Protein AF-R8VS22-F1 (afdb_monomer_lite)

Secondary structure (DSSP, 8-state):
-------SS-EEEEEEETTEEEEEEE-TTT--EEEEEEEE--SSHHHHHHHHIIIIIGGG-EE-TTT--EE-GGGEETTTTEETTTSPPPPP-SB-TTT-PBP-SS-SB-TTT--B--------HHHHHHHHHHHHTTT-SHHHHHTEEE-TTT--EEETT-SB-TTT-PBPPSS-HHHHHHHHS-B-TTT--B--TT-SB-TTT-PBP---

Radius of gyration: 20.37 Å; chains: 1; bounding box: 47×38×59 Å

InterPro domains:
  IPR025874 Double zinc ribbon [PF12773] (151-206)

Foldseek 3Di:
DPQQPQDPAADWDWDADPQAIKIFGAFPQQRAGQDIFDDFDDPDPVVSVNVRCVPPVVVQWQQAPPNNHTHGQAQADPVRSHGCLVPNDDDDFQADLEQLHGDDDDDQADPPPRDGPDDDDDPDPVVVVVVVVVSVVVQYDLVSQCQWFAAPPRNHIDGLPDQADPVPRDGTDNDTSNNSSCVSADADPPPGHGDDPPGQADRPPSHGDDDD

Organism: NCBI:txid1203606

Structure (mmCIF, N/CA/C/O backbone):
data_AF-R8VS22-F1
#
_entry.id   AF-R8VS22-F1
#
loop_
_atom_site.group_PDB
_atom_site.id
_atom_site.type_symbol
_atom_site.label_atom_id
_atom_site.label_alt_id
_atom_site.label_comp_id
_atom_site.label_asym_id
_atom_site.label_entity_id
_atom_site.label_seq_id
_atom_site.pdbx_PDB_ins_code
_atom_site.Cartn_x
_atom_site.Cartn_y
_atom_site.Cartn_z
_atom_site.occupancy
_atom_site.B_iso_or_equiv
_atom_site.auth_seq_id
_atom_site.auth_comp_id
_atom_site.auth_asym_id
_atom_site.auth_atom_id
_atom_site.pdbx_PDB_model_num
ATOM 1 N N . MET A 1 1 ? -16.848 12.989 -11.580 1.00 37.66 1 MET A N 1
ATOM 2 C CA . MET A 1 1 ? -16.269 12.182 -10.487 1.00 37.66 1 MET A CA 1
ATOM 3 C C . MET A 1 1 ? -16.694 12.823 -9.181 1.00 37.66 1 MET A C 1
ATOM 5 O O . MET A 1 1 ? -16.399 14.005 -9.017 1.00 37.66 1 MET A O 1
ATOM 9 N N . PRO A 1 2 ? -17.469 12.141 -8.321 1.00 36.69 2 PRO A N 1
ATOM 10 C CA . PRO A 1 2 ? -17.839 12.705 -7.030 1.00 36.69 2 PRO A CA 1
ATOM 11 C C . PRO A 1 2 ? -16.540 12.940 -6.261 1.00 36.69 2 PRO A C 1
ATOM 13 O O . PRO A 1 2 ? -15.710 12.038 -6.190 1.00 36.69 2 PRO A O 1
ATOM 16 N N . LYS A 1 3 ? -16.329 14.154 -5.744 1.00 41.69 3 LYS A N 1
ATOM 17 C CA . LYS A 1 3 ? -15.252 14.398 -4.783 1.00 41.69 3 LYS A CA 1
ATOM 18 C C . LYS A 1 3 ? -15.544 13.486 -3.594 1.00 41.69 3 LYS A C 1
ATOM 20 O O . LYS A 1 3 ? -16.518 13.736 -2.884 1.00 41.69 3 LYS A O 1
ATOM 25 N N . GLU A 1 4 ? -14.786 12.400 -3.449 1.00 52.28 4 GLU A N 1
ATOM 26 C CA . GLU A 1 4 ? -14.875 11.529 -2.279 1.00 52.28 4 GLU A CA 1
ATOM 27 C C . GLU A 1 4 ? -14.790 12.421 -1.039 1.00 52.28 4 GLU A C 1
ATOM 29 O O . GLU A 1 4 ? -13.890 13.255 -0.908 1.00 52.28 4 GLU A O 1
ATOM 34 N N . GLN A 1 5 ? -15.799 12.323 -0.174 1.00 53.22 5 GLN A N 1
ATOM 35 C CA . GLN A 1 5 ? -15.813 13.036 1.094 1.00 53.22 5 GLN A CA 1
ATOM 36 C C . GLN A 1 5 ? -14.523 12.712 1.847 1.00 53.22 5 GLN A C 1
ATOM 38 O O . GLN A 1 5 ? -14.172 11.544 2.012 1.00 53.22 5 GLN A O 1
ATOM 43 N N . CYS A 1 6 ? -13.830 13.755 2.303 1.00 58.94 6 CYS A N 1
ATOM 44 C CA . CYS A 1 6 ? -12.634 13.618 3.122 1.00 58.94 6 CYS A CA 1
ATOM 45 C C . CYS A 1 6 ? -12.974 12.753 4.348 1.00 58.94 6 CYS A C 1
ATOM 47 O O . CYS A 1 6 ? -13.770 13.163 5.201 1.00 58.94 6 CYS A O 1
ATOM 49 N N . ARG A 1 7 ? -12.434 11.527 4.401 1.00 79.69 7 ARG A N 1
ATOM 50 C CA . ARG A 1 7 ? -12.701 10.590 5.498 1.00 79.69 7 ARG A CA 1
ATOM 51 C C . ARG A 1 7 ? -12.109 11.168 6.778 1.00 79.69 7 ARG A C 1
ATOM 53 O O . ARG A 1 7 ? -10.924 11.490 6.821 1.00 79.69 7 ARG A O 1
ATOM 60 N N . ARG A 1 8 ? -12.930 11.310 7.820 1.00 89.06 8 ARG A N 1
ATOM 61 C CA . ARG A 1 8 ? -12.505 11.922 9.094 1.00 89.06 8 ARG A CA 1
ATOM 62 C C . ARG A 1 8 ? -11.585 11.014 9.912 1.00 89.06 8 ARG A C 1
ATOM 64 O O . ARG A 1 8 ? -10.796 11.527 10.697 1.00 89.06 8 ARG A O 1
ATOM 71 N N . THR A 1 9 ? -11.687 9.702 9.717 1.00 95.00 9 THR A N 1
ATOM 72 C CA . THR A 1 9 ? -10.905 8.668 10.407 1.00 95.00 9 THR A CA 1
ATOM 73 C C . THR A 1 9 ? -10.424 7.613 9.415 1.00 95.00 9 THR A C 1
ATOM 75 O O . THR A 1 9 ? -10.942 7.538 8.294 1.00 95.00 9 THR A O 1
ATOM 78 N N . ALA A 1 10 ? -9.479 6.772 9.840 1.00 97.00 10 ALA A N 1
ATOM 79 C CA . ALA A 1 10 ? -9.212 5.506 9.163 1.00 97.00 10 ALA A CA 1
ATOM 80 C C . ALA A 1 10 ? -10.420 4.564 9.205 1.00 97.00 10 ALA A C 1
ATOM 82 O O . ALA A 1 10 ? -11.388 4.819 9.929 1.00 97.00 10 ALA A O 1
ATOM 83 N N . ASP A 1 11 ? -10.350 3.492 8.417 1.00 96.81 11 ASP A N 1
ATOM 84 C CA . ASP A 1 11 ? -11.342 2.421 8.453 1.00 96.81 11 ASP A CA 1
ATOM 85 C C . ASP A 1 11 ? -11.275 1.741 9.824 1.00 96.81 11 ASP A C 1
ATOM 87 O O . ASP A 1 11 ? -10.194 1.616 10.403 1.00 96.81 11 ASP A O 1
ATOM 91 N N . TYR A 1 12 ? -12.421 1.367 10.393 1.00 96.94 12 TYR A N 1
ATOM 92 C CA . TYR A 1 12 ? -12.456 0.890 11.770 1.00 96.94 12 TYR A CA 1
ATOM 93 C C . TYR A 1 12 ? -13.571 -0.107 12.049 1.00 96.94 12 TYR A C 1
ATOM 95 O O . TYR A 1 12 ? -14.637 -0.076 11.434 1.00 96.94 12 TYR A O 1
ATOM 103 N N . GLU A 1 13 ? -13.335 -0.932 13.062 1.00 96.56 13 GLU A N 1
ATOM 104 C CA . GLU A 1 13 ? -14.352 -1.737 13.730 1.00 96.56 13 GLU A CA 1
ATOM 105 C C . GLU A 1 13 ? -14.560 -1.225 15.153 1.00 96.56 13 GLU A C 1
ATOM 107 O O . GLU A 1 13 ? -13.658 -0.648 15.765 1.00 96.56 13 GLU A O 1
ATOM 112 N N . ILE A 1 14 ? -15.765 -1.432 15.678 1.00 95.56 14 ILE A N 1
ATOM 113 C CA . ILE A 1 14 ? -16.131 -1.043 17.036 1.00 95.56 14 ILE A CA 1
ATOM 114 C C . ILE A 1 14 ? -16.664 -2.246 17.805 1.00 95.56 14 ILE A C 1
ATOM 116 O O . ILE A 1 14 ? -17.484 -3.006 17.292 1.00 95.56 14 ILE A O 1
ATOM 120 N N . SER A 1 15 ? -16.249 -2.369 19.060 1.00 94.94 15 SER A N 1
ATOM 121 C CA . SER A 1 15 ? -16.865 -3.263 20.038 1.00 94.94 15 SER A CA 1
ATOM 122 C C . SER A 1 15 ? -17.204 -2.497 21.314 1.00 94.94 15 SER A C 1
ATOM 124 O O . SER A 1 15 ? -16.563 -1.500 21.645 1.00 94.94 15 SER A O 1
ATOM 126 N N . VAL A 1 16 ? -18.230 -2.951 22.033 1.00 94.56 16 VAL A N 1
ATOM 127 C CA . VAL A 1 16 ? -18.668 -2.350 23.301 1.00 94.56 16 VAL A CA 1
ATOM 128 C C . VAL A 1 16 ? -18.301 -3.303 24.430 1.00 94.56 16 VAL A C 1
ATOM 130 O O . VAL A 1 16 ? -18.685 -4.470 24.396 1.00 94.56 16 VAL A O 1
ATOM 133 N N . GLY A 1 17 ? -17.536 -2.811 25.400 1.00 89.81 17 GLY A N 1
ATOM 134 C CA . GLY A 1 17 ? -17.228 -3.519 26.637 1.00 89.81 17 GLY A CA 1
ATOM 135 C C . GLY A 1 17 ? -17.971 -2.919 27.833 1.00 89.81 17 GLY A C 1
ATOM 136 O O . GLY A 1 17 ? -18.647 -1.898 27.691 1.00 89.81 17 GLY A O 1
ATOM 137 N N . PRO A 1 18 ? -17.827 -3.516 29.027 1.00 88.62 18 PRO A N 1
ATOM 138 C CA . PRO A 1 18 ? -18.457 -3.008 30.248 1.00 88.62 18 PRO A CA 1
ATOM 139 C C . PRO A 1 18 ? -17.998 -1.584 30.608 1.00 88.62 18 PRO A C 1
ATOM 141 O O . PRO A 1 18 ? -18.774 -0.817 31.171 1.00 88.62 18 PRO A O 1
ATOM 144 N N . ASP A 1 19 ? -16.768 -1.214 30.231 1.00 87.94 19 ASP A N 1
ATOM 145 C CA . ASP A 1 19 ? -16.132 0.055 30.611 1.00 87.94 19 ASP A CA 1
ATOM 146 C C . ASP A 1 19 ? -16.157 1.140 29.517 1.00 87.94 19 ASP A C 1
ATOM 148 O O . ASP A 1 19 ? -15.655 2.248 29.736 1.00 87.94 19 ASP A O 1
ATOM 152 N N . GLY A 1 20 ? -16.727 0.846 28.340 1.00 92.94 20 GLY A N 1
ATOM 153 C CA . GLY A 1 20 ? -16.822 1.784 27.219 1.00 92.94 20 GLY A CA 1
ATOM 154 C C . GLY A 1 20 ? -16.622 1.146 25.842 1.00 92.94 20 GLY A C 1
ATOM 155 O O . GLY A 1 20 ? -16.751 -0.065 25.657 1.00 92.94 20 GLY A O 1
ATOM 156 N N . TYR A 1 21 ? -16.309 1.985 24.856 1.00 96.06 21 TYR A N 1
ATOM 157 C CA . TYR A 1 21 ? -16.098 1.576 23.468 1.00 96.06 21 TYR A CA 1
ATOM 158 C C . TYR A 1 21 ? -14.639 1.197 23.206 1.00 96.06 21 TYR A C 1
ATOM 160 O O . TYR A 1 21 ? -13.721 1.819 23.736 1.00 96.06 21 TYR A O 1
ATOM 168 N N . TYR A 1 22 ? -14.427 0.224 22.328 1.00 96.12 22 TYR A N 1
ATOM 169 C CA . TYR A 1 22 ? -13.121 -0.140 21.790 1.00 96.12 22 TYR A CA 1
ATOM 170 C C . TYR A 1 22 ? -13.148 0.035 20.278 1.00 96.12 22 TYR A C 1
ATOM 172 O O . TYR A 1 22 ? -14.081 -0.418 19.613 1.00 96.12 22 TYR A O 1
ATOM 180 N N . PHE A 1 23 ? -12.121 0.678 19.740 1.00 97.25 23 PHE A N 1
ATOM 181 C CA . PHE A 1 23 ? -11.988 0.966 18.320 1.00 97.25 23 PHE A CA 1
ATOM 182 C C . PHE A 1 23 ? -10.746 0.291 17.772 1.00 97.25 23 PHE A C 1
ATOM 184 O O . PHE A 1 23 ? -9.654 0.473 18.300 1.00 97.25 23 PHE A O 1
ATOM 191 N N . ARG A 1 24 ? -10.907 -0.472 16.698 1.00 97.62 24 ARG A N 1
ATOM 192 C CA . ARG A 1 24 ? -9.813 -1.112 15.966 1.00 97.62 24 ARG A CA 1
ATOM 193 C C . ARG A 1 24 ? -9.647 -0.375 14.651 1.00 97.62 24 ARG A C 1
ATOM 195 O O . ARG A 1 24 ? -10.589 -0.376 13.868 1.00 97.62 24 ARG A O 1
ATOM 202 N N . PHE A 1 25 ? -8.508 0.275 14.428 1.00 98.19 25 PHE A N 1
ATOM 203 C CA . PHE A 1 25 ? -8.267 1.075 13.224 1.00 98.19 25 PHE A CA 1
ATOM 204 C C . PHE A 1 25 ? -7.378 0.331 12.227 1.00 98.19 25 PHE A C 1
ATOM 206 O O . PHE A 1 25 ? -6.327 -0.208 12.586 1.00 98.19 25 PHE A O 1
ATOM 213 N N . TYR A 1 26 ? -7.784 0.362 10.959 1.00 98.19 26 TYR A N 1
ATOM 214 C CA . TYR A 1 26 ? -7.207 -0.421 9.877 1.00 98.19 26 TYR A CA 1
ATOM 215 C C . TYR A 1 26 ? -6.714 0.452 8.722 1.00 98.19 26 TYR A C 1
ATOM 217 O O . TYR A 1 26 ? -7.327 1.454 8.348 1.00 98.19 26 TYR A O 1
ATOM 225 N N . CYS A 1 27 ? -5.596 0.048 8.121 1.00 98.00 27 CYS A N 1
ATOM 226 C CA . CYS A 1 27 ? -5.090 0.632 6.885 1.00 98.00 27 CYS A CA 1
ATOM 227 C C . CYS A 1 27 ? -6.047 0.322 5.729 1.00 98.00 27 CYS A C 1
ATOM 229 O O . CYS A 1 27 ? -6.288 -0.844 5.419 1.00 98.00 27 CYS A O 1
ATOM 231 N N . ALA A 1 28 ? -6.515 1.361 5.034 1.00 97.06 28 ALA A N 1
ATOM 232 C CA . ALA A 1 28 ? -7.525 1.236 3.982 1.00 97.06 28 ALA A CA 1
ATOM 233 C C . ALA A 1 28 ? -7.075 0.450 2.732 1.00 97.06 28 ALA A C 1
ATOM 235 O O . ALA A 1 28 ? -7.907 0.125 1.891 1.00 97.06 28 ALA A O 1
ATOM 236 N N . ILE A 1 29 ? -5.771 0.185 2.569 1.00 96.00 29 ILE A N 1
ATOM 237 C CA . ILE A 1 29 ? -5.243 -0.591 1.431 1.00 96.00 29 ILE A CA 1
ATOM 238 C C . ILE A 1 29 ? -4.863 -2.006 1.857 1.00 96.00 29 ILE A C 1
ATOM 240 O O . ILE A 1 29 ? -5.278 -2.973 1.227 1.00 96.00 29 ILE A O 1
ATOM 244 N N . SER A 1 30 ? -4.046 -2.146 2.902 1.00 96.56 30 SER A N 1
ATOM 245 C CA . SER A 1 30 ? -3.529 -3.458 3.301 1.00 96.56 30 SER A CA 1
ATOM 246 C C . SER A 1 30 ? -4.466 -4.240 4.217 1.00 96.56 30 SER A C 1
ATOM 248 O O . SER A 1 30 ? -4.242 -5.431 4.413 1.00 96.56 30 SER A O 1
ATOM 250 N N . GLY A 1 31 ? -5.463 -3.589 4.828 1.00 96.62 31 GLY A N 1
ATOM 251 C CA 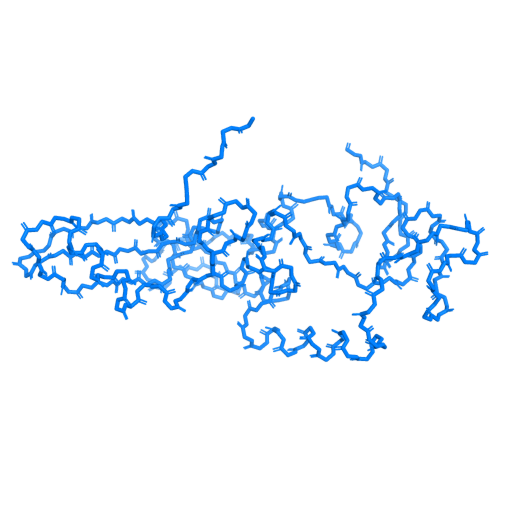. GLY A 1 31 ? -6.268 -4.181 5.900 1.00 96.62 31 GLY A CA 1
ATOM 252 C C . GLY A 1 31 ? -5.485 -4.408 7.198 1.00 96.62 31 GLY A C 1
ATOM 253 O O . GLY A 1 31 ? -5.974 -5.083 8.099 1.00 96.62 31 GLY A O 1
ATOM 254 N N . ALA A 1 32 ? -4.267 -3.865 7.302 1.00 97.62 32 ALA A N 1
ATOM 255 C CA . ALA A 1 32 ? -3.451 -3.973 8.503 1.00 97.62 32 ALA A CA 1
ATOM 256 C C . ALA A 1 32 ? -4.133 -3.271 9.682 1.00 97.62 32 ALA A C 1
ATOM 258 O O . ALA A 1 32 ? -4.505 -2.107 9.556 1.00 97.62 32 ALA A O 1
ATOM 259 N N . LEU A 1 33 ? -4.251 -3.949 10.818 1.00 97.88 33 LEU A N 1
ATOM 260 C CA . LEU A 1 33 ? -4.629 -3.365 12.097 1.00 97.88 33 LEU A CA 1
ATOM 261 C C . LEU A 1 33 ? -3.431 -2.594 12.647 1.00 97.88 33 LEU A C 1
ATOM 263 O O . LEU A 1 33 ? -2.388 -3.188 12.914 1.00 97.88 33 LEU A O 1
ATOM 267 N N . LEU A 1 34 ? -3.584 -1.285 12.823 1.00 97.00 34 LEU A N 1
ATOM 268 C CA . LEU A 1 34 ? -2.505 -0.421 13.311 1.00 97.00 34 LEU A CA 1
ATOM 269 C C . LEU A 1 34 ? -2.623 -0.145 14.805 1.00 97.00 34 LEU A C 1
ATOM 271 O O . LEU A 1 34 ? -1.613 -0.083 15.499 1.00 97.00 34 LEU A O 1
ATOM 275 N N . CYS A 1 35 ? -3.846 0.000 15.312 1.00 96.62 35 CYS A N 1
ATOM 276 C CA . CYS A 1 35 ? -4.072 0.148 16.740 1.00 96.62 35 CYS A CA 1
ATOM 277 C C . CYS A 1 35 ? -5.458 -0.324 17.163 1.00 96.62 35 CYS A C 1
ATOM 279 O O . CYS A 1 35 ? -6.415 -0.346 16.385 1.00 96.62 35 CYS A O 1
ATOM 281 N N . THR A 1 36 ? -5.538 -0.680 18.442 1.00 96.62 36 THR A N 1
ATOM 282 C CA . THR A 1 36 ? -6.790 -0.845 19.172 1.00 96.62 36 THR A CA 1
ATOM 283 C C . THR A 1 36 ? -6.802 0.187 20.291 1.00 96.62 36 THR A C 1
ATOM 285 O O . THR A 1 36 ? -5.901 0.181 21.121 1.00 96.62 36 THR A O 1
ATOM 288 N N . VAL A 1 37 ? -7.802 1.062 20.303 1.00 96.19 37 VAL A N 1
ATOM 289 C CA . VAL A 1 37 ? -7.949 2.142 21.282 1.00 96.19 37 VAL A CA 1
ATOM 290 C C . VAL A 1 37 ? -9.169 1.852 22.138 1.00 96.19 37 VAL A C 1
ATOM 292 O O . VAL A 1 37 ? -10.286 1.753 21.625 1.00 96.19 37 VAL A O 1
ATOM 295 N N . GLY A 1 38 ? -8.969 1.701 23.440 1.00 93.50 38 GLY A N 1
ATOM 296 C CA . GLY A 1 38 ? -10.054 1.517 24.391 1.00 93.50 38 GLY A CA 1
ATOM 297 C C . GLY A 1 38 ? -9.586 0.988 25.747 1.00 93.50 38 GLY A C 1
ATOM 298 O O . GLY A 1 38 ? -8.455 0.517 25.868 1.00 93.50 38 GLY A O 1
ATOM 299 N N . PRO A 1 39 ? -10.460 1.034 26.764 1.00 95.06 39 PRO A N 1
ATOM 300 C CA . PRO A 1 39 ? -11.838 1.521 26.689 1.00 95.06 39 PRO A CA 1
ATOM 301 C C . PRO A 1 39 ? -11.916 3.054 26.591 1.00 95.06 39 PRO A C 1
ATOM 303 O O . PRO A 1 39 ? -11.254 3.773 27.334 1.00 95.06 39 PRO A O 1
ATOM 306 N N . VAL A 1 40 ? -12.764 3.562 25.694 1.00 94.19 40 VAL A N 1
ATOM 307 C CA . VAL A 1 40 ? -13.073 4.992 25.561 1.00 94.19 40 VAL A CA 1
ATOM 308 C C . VAL A 1 40 ? -14.485 5.245 26.064 1.00 94.19 40 VAL A C 1
ATOM 310 O O . VAL A 1 40 ? -15.461 4.705 25.537 1.00 94.19 40 VAL A O 1
ATOM 313 N N . ARG A 1 41 ? -14.595 6.088 27.091 1.00 89.38 41 ARG A N 1
ATOM 314 C CA . ARG A 1 41 ? -15.882 6.554 27.610 1.00 89.38 41 ARG A CA 1
ATOM 315 C C . ARG A 1 41 ? -16.400 7.684 26.727 1.00 89.38 41 ARG A C 1
ATOM 317 O O . ARG A 1 41 ? -15.646 8.581 26.359 1.00 89.38 41 ARG A O 1
ATOM 324 N N . GLY A 1 42 ? -17.683 7.654 26.401 1.00 76.12 42 GLY A N 1
ATOM 325 C CA . GLY A 1 42 ? -18.332 8.729 25.666 1.00 76.12 42 GLY A CA 1
ATOM 326 C C . GLY A 1 42 ? -19.842 8.597 25.723 1.00 76.12 42 GLY A C 1
ATOM 327 O O . GLY A 1 42 ? -20.368 7.485 25.720 1.00 76.12 42 GLY A O 1
ATOM 328 N N . ASP A 1 43 ? -20.522 9.740 25.751 1.00 78.50 43 ASP A N 1
ATOM 329 C CA . ASP A 1 43 ? -21.988 9.799 25.784 1.00 78.50 43 ASP A CA 1
ATOM 330 C C . ASP A 1 43 ? -22.615 9.236 24.497 1.00 78.50 43 ASP A C 1
ATOM 332 O O . ASP A 1 43 ? -23.750 8.767 24.498 1.00 78.50 43 ASP A O 1
ATOM 336 N N . THR A 1 44 ? -21.863 9.256 23.390 1.00 89.75 44 THR A N 1
ATOM 337 C CA . THR A 1 44 ? -22.267 8.710 22.090 1.00 89.75 44 THR A CA 1
ATOM 338 C C . THR A 1 44 ? -21.117 7.946 21.440 1.00 89.75 44 THR A C 1
ATOM 340 O O . THR A 1 44 ? -19.941 8.166 21.748 1.00 89.75 44 THR A O 1
ATOM 343 N N . ARG A 1 45 ? -21.453 7.076 20.484 1.00 91.62 45 ARG A N 1
ATOM 344 C CA . ARG A 1 45 ? -20.468 6.366 19.660 1.00 91.62 45 ARG A CA 1
ATOM 345 C C . ARG A 1 45 ? -19.572 7.339 18.896 1.00 91.62 45 ARG A C 1
ATOM 347 O O . ARG A 1 45 ? -18.366 7.128 18.808 1.00 91.62 45 ARG A O 1
ATOM 354 N N . GLU A 1 46 ? -20.154 8.384 18.321 1.00 92.12 46 GLU A N 1
ATOM 355 C CA . GLU A 1 46 ? -19.462 9.346 17.470 1.00 92.12 46 GLU A CA 1
ATOM 356 C C . GLU A 1 46 ? -18.447 10.164 18.269 1.00 92.12 46 GLU A C 1
ATOM 358 O O . GLU A 1 46 ? -17.323 10.359 17.804 1.00 92.12 46 GLU A O 1
ATOM 363 N N . THR A 1 47 ? -18.804 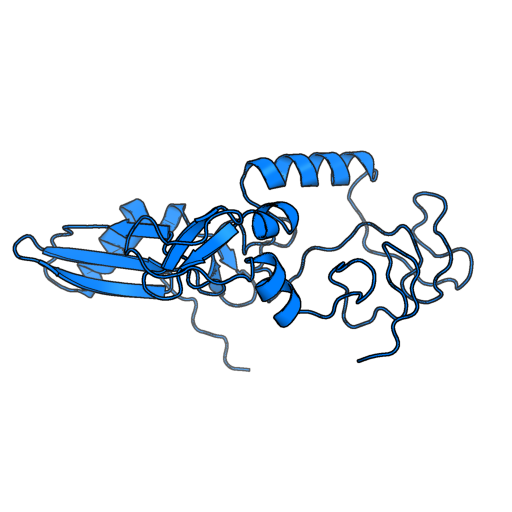10.604 19.481 1.00 92.69 47 THR A N 1
ATOM 364 C CA . THR A 1 47 ? -17.873 11.328 20.357 1.00 92.69 47 THR A CA 1
ATOM 365 C C . THR A 1 47 ? -16.740 10.424 20.829 1.00 92.69 47 THR A C 1
ATOM 367 O O . THR A 1 47 ? -15.581 10.823 20.735 1.00 92.69 47 THR A O 1
ATOM 370 N N . ALA A 1 48 ? -17.038 9.186 21.237 1.00 94.88 48 ALA A N 1
ATOM 371 C CA . ALA A 1 48 ? -16.015 8.210 21.611 1.00 94.88 48 ALA A CA 1
ATOM 372 C C . ALA A 1 48 ? -15.057 7.895 20.446 1.00 94.88 48 ALA A C 1
ATOM 374 O O . ALA A 1 48 ? -13.846 7.839 20.649 1.00 94.88 48 ALA A O 1
ATOM 375 N N . LEU A 1 49 ? -15.577 7.765 19.218 1.00 95.50 49 LEU A N 1
ATOM 376 C CA . LEU A 1 49 ? -14.769 7.553 18.014 1.00 95.50 49 LEU A CA 1
ATOM 377 C C . LEU A 1 49 ? -13.826 8.727 17.750 1.00 95.50 49 LEU A C 1
ATOM 379 O O . LEU A 1 49 ? -12.654 8.513 17.451 1.00 95.50 49 LEU A O 1
ATOM 383 N N . GLN A 1 50 ? -14.331 9.963 17.829 1.00 94.38 50 GLN A N 1
ATOM 384 C CA . GLN A 1 50 ? -13.489 11.141 17.626 1.00 94.38 50 GLN A CA 1
ATOM 385 C C . GLN A 1 50 ? -12.397 11.221 18.688 1.00 94.38 50 GLN A C 1
ATOM 387 O O . GLN A 1 50 ? -11.251 11.468 18.331 1.00 94.38 50 GLN A O 1
ATOM 392 N N . THR A 1 51 ? -12.711 10.943 19.954 1.00 95.06 51 THR A N 1
ATOM 393 C CA . THR A 1 51 ? -11.700 10.867 21.014 1.00 95.06 51 THR A CA 1
ATOM 394 C C . THR A 1 51 ? -10.648 9.813 20.683 1.00 95.06 51 THR A C 1
ATOM 396 O O . THR A 1 51 ? -9.479 10.161 20.565 1.00 95.06 51 THR A O 1
ATOM 399 N N . ALA A 1 52 ? -11.059 8.565 20.429 1.00 96.25 52 ALA A N 1
ATOM 400 C CA . ALA A 1 52 ? -10.153 7.460 20.113 1.00 96.25 52 ALA A CA 1
ATOM 401 C C . ALA A 1 52 ? -9.233 7.771 18.920 1.00 96.25 52 ALA A C 1
ATOM 403 O O . ALA A 1 52 ? -8.035 7.479 18.929 1.00 96.25 52 ALA A O 1
ATOM 404 N N . TRP A 1 53 ? -9.804 8.385 17.882 1.00 96.94 53 TRP A N 1
ATOM 405 C CA . TRP A 1 53 ? -9.060 8.776 16.699 1.00 96.94 53 TRP A CA 1
ATOM 406 C C . TRP A 1 53 ? -8.072 9.903 16.993 1.00 96.94 53 TRP A C 1
ATOM 408 O O . TRP A 1 53 ? -6.917 9.792 16.610 1.00 96.94 53 TRP A O 1
ATOM 418 N N . GLN A 1 54 ? -8.482 10.978 17.666 1.00 95.38 54 GLN A N 1
ATOM 419 C CA . GLN A 1 54 ? -7.608 12.135 17.877 1.00 95.38 54 GLN A CA 1
ATOM 420 C C . GLN A 1 54 ? -6.499 11.876 18.905 1.00 95.38 54 GLN A C 1
ATOM 422 O O . GLN A 1 54 ? -5.435 12.479 18.788 1.00 95.38 54 GLN A O 1
ATOM 427 N N . THR A 1 55 ? -6.719 11.003 19.893 1.00 92.56 55 THR A N 1
ATOM 428 C CA . THR A 1 55 ? -5.726 10.740 20.947 1.00 92.56 55 THR A CA 1
ATOM 429 C C . THR A 1 55 ? -4.651 9.752 20.516 1.00 92.56 55 THR A C 1
ATOM 431 O O . THR A 1 55 ? -3.476 9.981 20.784 1.00 92.56 55 THR A O 1
ATOM 434 N N . GLU A 1 56 ? -5.040 8.662 19.853 1.00 93.62 56 GLU A N 1
ATOM 435 C CA . GLU A 1 56 ? -4.136 7.538 19.577 1.00 93.62 56 GLU A CA 1
ATOM 436 C C . GLU A 1 56 ? -4.159 7.101 18.113 1.00 93.62 56 GLU A C 1
ATOM 438 O O . GLU A 1 56 ? -3.107 6.857 17.530 1.00 93.62 56 GLU A O 1
ATOM 443 N N . GLY A 1 57 ? -5.337 7.023 17.486 1.00 93.31 57 GLY A N 1
ATOM 444 C CA . GLY A 1 57 ? -5.448 6.514 16.118 1.00 93.31 57 GLY A CA 1
ATOM 445 C C . GLY A 1 57 ? -4.703 7.368 15.090 1.00 93.31 57 GLY A C 1
ATOM 446 O O . GLY A 1 57 ? -3.913 6.861 14.305 1.00 93.31 57 GLY A O 1
ATOM 447 N N . ARG A 1 58 ? -4.918 8.683 15.102 1.00 95.19 58 ARG A N 1
ATOM 448 C CA . ARG A 1 58 ? -4.541 9.623 14.037 1.00 95.19 58 ARG A CA 1
ATOM 449 C C . ARG A 1 58 ? -3.043 9.679 13.748 1.00 95.19 58 ARG A C 1
ATOM 451 O O . ARG A 1 58 ? -2.677 9.941 12.600 1.00 95.19 58 ARG A O 1
ATOM 458 N N . SER A 1 59 ? -2.193 9.500 14.756 1.00 94.50 59 SER A N 1
ATOM 459 C CA . SER A 1 59 ? -0.734 9.615 14.623 1.00 94.50 59 SER A CA 1
ATOM 460 C C . SER A 1 59 ? -0.104 8.437 13.877 1.00 94.50 59 SER A C 1
ATOM 462 O O . SER A 1 59 ? 1.001 8.579 13.367 1.00 94.50 59 SER A O 1
ATOM 464 N N . LEU A 1 60 ? -0.812 7.310 13.769 1.00 95.69 60 LEU A N 1
ATOM 465 C CA . LEU A 1 60 ? -0.322 6.078 13.142 1.00 95.69 60 LEU A CA 1
ATOM 466 C C . LEU A 1 60 ? -0.643 5.983 11.643 1.00 95.69 60 LEU A C 1
ATOM 468 O O . LEU A 1 60 ? -0.284 5.004 10.990 1.00 95.69 60 LEU A O 1
ATOM 472 N N . PHE A 1 61 ? -1.350 6.972 11.090 1.00 97.06 61 PHE A N 1
ATOM 473 C CA . PHE A 1 61 ? -1.819 6.948 9.709 1.00 97.06 61 PHE A CA 1
ATOM 474 C C . PHE A 1 61 ? -1.435 8.209 8.943 1.00 97.06 61 PHE A C 1
ATOM 476 O O . PHE A 1 61 ? -1.448 9.329 9.459 1.00 97.06 61 PHE A O 1
ATOM 483 N N . ASN A 1 62 ? -1.248 8.020 7.640 1.00 96.50 62 ASN A N 1
ATOM 484 C CA . ASN A 1 62 ? -1.087 9.082 6.662 1.00 96.50 62 ASN A CA 1
ATOM 485 C C . ASN A 1 62 ? -2.350 9.200 5.808 1.00 96.50 62 ASN A C 1
ATOM 487 O O . ASN A 1 62 ? -2.874 8.196 5.320 1.00 96.50 62 ASN A O 1
ATOM 491 N N . GLN A 1 63 ? -2.835 10.425 5.597 1.00 96.38 63 GLN A N 1
ATOM 492 C CA . GLN A 1 63 ? -3.958 10.676 4.698 1.00 96.38 63 GLN A CA 1
ATOM 493 C C . GLN A 1 63 ? -3.450 10.946 3.287 1.00 96.38 63 GLN A C 1
ATOM 495 O O . GLN A 1 63 ? -2.670 11.867 3.067 1.00 96.38 63 GLN A O 1
ATOM 500 N N . CYS A 1 64 ? -3.928 10.182 2.309 1.00 96.38 64 CYS A N 1
ATOM 501 C CA . CYS A 1 64 ? -3.603 10.435 0.913 1.00 96.38 64 CYS A CA 1
ATOM 502 C C . CYS A 1 64 ? -4.216 11.761 0.442 1.00 96.38 64 CYS A C 1
ATOM 504 O O . CYS A 1 64 ? -5.435 11.922 0.475 1.00 96.38 64 CYS A O 1
ATOM 506 N N . HIS A 1 65 ? -3.397 12.672 -0.091 1.00 94.00 65 HIS A N 1
ATOM 507 C CA . HIS A 1 65 ? -3.880 13.957 -0.613 1.00 94.00 65 HIS A CA 1
ATOM 508 C C . HIS A 1 65 ? -4.766 13.830 -1.865 1.00 94.00 65 HIS A C 1
ATOM 510 O O . HIS A 1 65 ? -5.537 14.740 -2.167 1.00 94.00 65 HIS A O 1
ATOM 516 N N . LYS A 1 66 ? -4.685 12.702 -2.583 1.00 93.88 66 LYS A N 1
ATOM 517 C CA . LYS A 1 66 ? -5.436 12.453 -3.822 1.00 93.88 66 LYS A CA 1
ATOM 518 C C . LYS A 1 66 ? -6.795 11.787 -3.597 1.00 93.88 66 LYS A C 1
ATOM 520 O O . LYS A 1 66 ? -7.777 12.243 -4.171 1.00 93.88 66 LYS A O 1
ATOM 525 N N . CYS A 1 67 ? -6.869 10.733 -2.777 1.00 94.81 67 CYS A N 1
ATOM 526 C CA . CYS A 1 67 ? -8.117 9.988 -2.527 1.00 94.81 67 CYS A CA 1
ATOM 527 C C . CYS A 1 67 ? -8.678 10.142 -1.103 1.00 94.81 67 CYS A C 1
ATOM 529 O O . CYS A 1 67 ? -9.754 9.637 -0.802 1.00 94.81 67 CYS A O 1
ATOM 531 N N . GLY A 1 68 ? -7.961 10.798 -0.186 1.00 95.25 68 GLY A N 1
ATOM 532 C CA . GLY A 1 68 ? -8.425 11.046 1.184 1.00 95.25 68 GLY A CA 1
ATOM 533 C C . GLY A 1 68 ? -8.448 9.824 2.111 1.00 95.25 68 GLY A C 1
ATOM 534 O O . GLY A 1 68 ? -8.818 9.973 3.278 1.00 95.25 68 GLY A O 1
ATOM 535 N N . ARG A 1 69 ? -8.061 8.630 1.631 1.00 96.31 69 ARG A N 1
ATOM 536 C CA . ARG A 1 69 ? -7.945 7.413 2.453 1.00 96.31 69 ARG A CA 1
ATOM 537 C C . ARG A 1 69 ? -6.788 7.523 3.445 1.00 96.31 69 ARG A C 1
ATOM 539 O O . ARG A 1 69 ? -5.752 8.111 3.132 1.00 96.31 69 ARG A O 1
ATOM 546 N N . TRP A 1 70 ? -6.960 6.897 4.604 1.00 97.56 70 TRP A N 1
ATOM 547 C CA . TRP A 1 70 ? -5.935 6.771 5.636 1.00 97.56 70 TRP A CA 1
ATOM 548 C C . TRP A 1 70 ? -5.210 5.439 5.495 1.00 97.56 70 TRP A C 1
ATOM 550 O O . TRP A 1 70 ? -5.837 4.379 5.450 1.00 97.56 70 TRP A O 1
ATOM 560 N N . VAL A 1 71 ? -3.888 5.493 5.412 1.00 97.44 71 VAL A N 1
ATOM 561 C CA . VAL A 1 71 ? -3.042 4.324 5.176 1.00 97.44 71 VAL A CA 1
ATOM 562 C C . VAL A 1 71 ? -1.856 4.310 6.132 1.00 97.44 71 VAL A C 1
ATOM 564 O O . VAL A 1 71 ? -1.420 5.353 6.616 1.00 97.44 71 VAL A O 1
ATOM 567 N N . SER A 1 72 ? -1.337 3.117 6.395 1.00 96.50 72 SER A N 1
ATOM 568 C CA . SER A 1 72 ? -0.100 2.913 7.145 1.00 96.50 72 SER A CA 1
ATOM 569 C C . SER A 1 72 ? 1.112 3.465 6.399 1.00 96.50 72 SER A C 1
ATOM 571 O O . SER A 1 72 ? 1.086 3.538 5.169 1.00 96.50 72 SER A O 1
ATOM 573 N N . ASP A 1 73 ? 2.204 3.729 7.117 1.00 95.25 73 ASP A N 1
ATOM 574 C CA . ASP A 1 73 ? 3.491 4.165 6.549 1.00 95.25 73 ASP A CA 1
ATOM 575 C C . ASP A 1 73 ? 3.938 3.295 5.367 1.00 95.25 73 ASP A C 1
ATOM 577 O O . ASP A 1 73 ? 4.199 3.791 4.272 1.00 95.25 73 ASP A O 1
ATOM 581 N N . VAL A 1 74 ? 3.889 1.968 5.526 1.00 94.56 74 VAL A N 1
ATOM 582 C CA . VAL A 1 74 ? 4.292 1.024 4.470 1.00 94.56 74 VAL A CA 1
ATOM 583 C C . VAL A 1 74 ? 3.455 1.124 3.189 1.00 94.56 74 VAL A C 1
ATOM 585 O O . VAL A 1 74 ? 3.948 0.813 2.108 1.00 94.56 74 VAL A O 1
ATOM 588 N N . MET A 1 75 ? 2.216 1.617 3.278 1.00 95.62 75 MET A N 1
ATOM 589 C CA . MET A 1 75 ? 1.308 1.804 2.137 1.00 95.62 75 MET A CA 1
ATOM 590 C C . MET A 1 75 ? 1.205 3.276 1.705 1.00 95.62 75 MET A C 1
ATOM 592 O O . MET A 1 75 ? 0.333 3.632 0.904 1.00 95.62 75 MET A O 1
ATOM 596 N N . TYR A 1 76 ? 2.099 4.132 2.203 1.00 95.25 76 TYR A N 1
ATOM 597 C CA . TYR A 1 76 ? 2.161 5.551 1.887 1.00 95.25 76 TYR A CA 1
ATOM 598 C C . TYR A 1 76 ? 3.429 5.885 1.101 1.00 95.25 76 TYR A C 1
ATOM 600 O O . TYR A 1 76 ? 4.531 5.454 1.431 1.00 95.25 76 TYR A O 1
ATOM 608 N N . ASN A 1 77 ? 3.279 6.671 0.042 1.00 92.56 77 ASN A N 1
ATOM 609 C CA . ASN A 1 77 ? 4.380 7.247 -0.706 1.00 92.56 77 ASN A CA 1
ATOM 610 C C . ASN A 1 77 ? 4.636 8.667 -0.188 1.00 92.56 77 ASN A C 1
ATOM 612 O O . ASN A 1 77 ? 3.997 9.634 -0.613 1.00 92.56 77 ASN A O 1
ATOM 616 N N . ALA A 1 78 ? 5.589 8.778 0.740 1.00 89.50 78 ALA A N 1
ATOM 617 C CA . ALA A 1 78 ? 5.967 10.042 1.366 1.00 89.50 78 ALA A CA 1
ATOM 618 C C . ALA A 1 78 ? 6.574 11.052 0.375 1.00 89.50 78 ALA A C 1
ATOM 620 O O . ALA A 1 78 ? 6.551 12.251 0.643 1.00 89.50 78 ALA A O 1
ATOM 621 N N . ASP A 1 79 ? 7.076 10.600 -0.780 1.00 84.19 79 ASP A N 1
ATOM 622 C CA . ASP A 1 79 ? 7.655 11.490 -1.791 1.00 84.19 79 ASP A CA 1
ATOM 623 C C . ASP A 1 79 ? 6.581 12.293 -2.527 1.00 84.19 79 ASP A C 1
ATOM 625 O O . ASP A 1 79 ? 6.829 13.427 -2.933 1.00 84.19 79 ASP A O 1
ATOM 629 N N . THR A 1 80 ? 5.387 11.719 -2.680 1.00 88.50 80 THR A N 1
ATOM 630 C CA . THR A 1 80 ? 4.257 12.361 -3.366 1.00 88.50 80 THR A CA 1
ATOM 631 C C . THR A 1 80 ? 3.106 12.724 -2.436 1.00 88.50 80 THR A C 1
ATOM 633 O O . THR A 1 80 ? 2.128 13.300 -2.894 1.00 88.50 80 THR A O 1
ATOM 636 N N . LEU A 1 81 ? 3.210 12.403 -1.143 1.00 92.62 81 LEU A N 1
ATOM 637 C CA . LEU A 1 81 ? 2.151 12.583 -0.144 1.00 92.62 81 LEU A CA 1
ATOM 638 C C . LEU A 1 81 ? 0.830 11.886 -0.527 1.00 92.62 81 LEU A C 1
ATOM 640 O O . LEU A 1 81 ? -0.282 12.387 -0.332 1.00 92.62 81 LEU A O 1
ATOM 644 N N . GLU A 1 82 ? 0.955 10.700 -1.116 1.00 95.00 82 GLU A N 1
ATOM 645 C CA . GLU A 1 82 ? -0.165 9.918 -1.632 1.00 95.00 82 GLU A CA 1
ATOM 646 C C . GLU A 1 82 ? -0.050 8.460 -1.190 1.00 95.00 82 GLU A C 1
ATOM 648 O O . GLU A 1 82 ? 1.034 7.983 -0.872 1.00 95.00 82 GLU A O 1
ATOM 653 N N . CYS A 1 83 ? -1.157 7.717 -1.168 1.00 95.94 83 CYS A N 1
ATOM 654 C CA . CYS A 1 83 ? -1.072 6.275 -0.976 1.00 95.94 83 CYS A CA 1
ATOM 655 C C . CYS A 1 83 ? -0.457 5.600 -2.209 1.00 95.94 83 CYS A C 1
ATOM 657 O O . CYS A 1 83 ? -0.486 6.143 -3.316 1.00 95.94 83 CYS A O 1
ATOM 659 N N . VAL A 1 84 ? 0.069 4.392 -2.026 1.00 93.81 84 VAL A N 1
ATOM 660 C CA . VAL A 1 84 ? 0.784 3.689 -3.100 1.00 93.81 84 VAL A CA 1
ATOM 661 C C . VAL A 1 84 ? -0.109 3.311 -4.283 1.00 93.81 84 VAL A C 1
ATOM 663 O O . VAL A 1 84 ? 0.376 3.312 -5.406 1.00 93.81 84 VAL A O 1
ATOM 666 N N . GLU A 1 85 ? -1.413 3.104 -4.064 1.00 94.19 85 GLU A N 1
ATOM 667 C CA . GLU A 1 85 ? -2.403 2.905 -5.138 1.00 94.19 85 GLU A CA 1
ATOM 668 C C . GLU A 1 85 ? -2.519 4.152 -6.037 1.00 94.19 85 GLU A C 1
ATOM 670 O O . GLU A 1 85 ? -2.583 4.055 -7.260 1.00 94.19 85 GLU A O 1
ATOM 675 N N . CYS A 1 86 ? -2.492 5.341 -5.427 1.00 93.44 86 CYS A N 1
ATOM 676 C CA . CYS A 1 86 ? -2.588 6.631 -6.109 1.00 93.44 86 CYS A CA 1
ATOM 677 C C . CYS A 1 86 ? -1.293 7.038 -6.824 1.00 93.44 86 CYS A C 1
ATOM 679 O O . CYS A 1 86 ? -1.364 7.630 -7.909 1.00 93.44 86 CYS A O 1
ATOM 681 N N . SER A 1 87 ? -0.151 6.736 -6.200 1.00 92.06 87 SER A N 1
ATOM 682 C CA . SER A 1 87 ? 1.195 7.047 -6.678 1.00 92.06 87 SER A CA 1
ATOM 683 C C . SER A 1 87 ? 2.182 5.959 -6.226 1.00 92.06 87 SER A C 1
ATOM 685 O O . SER A 1 87 ? 2.691 6.006 -5.097 1.00 92.06 87 SER A O 1
ATOM 687 N N . PRO A 1 88 ? 2.482 4.971 -7.089 1.00 90.62 88 PRO A N 1
ATOM 688 C CA . PRO A 1 88 ? 3.459 3.936 -6.779 1.00 90.62 88 PRO A CA 1
ATOM 689 C C . PRO A 1 88 ? 4.877 4.510 -6.660 1.00 90.62 88 PRO A C 1
ATOM 691 O O . PRO A 1 88 ? 5.218 5.555 -7.222 1.00 90.62 88 PRO A O 1
ATOM 694 N N . TRP A 1 89 ? 5.745 3.780 -5.964 1.00 85.38 89 TRP A N 1
ATOM 695 C CA . TRP A 1 89 ? 7.152 4.141 -5.813 1.00 85.38 89 TRP A CA 1
ATOM 696 C C . TRP A 1 89 ? 7.880 4.101 -7.156 1.00 85.38 89 TRP A C 1
ATOM 698 O O . TRP A 1 89 ? 7.952 3.057 -7.813 1.00 85.38 89 TRP A O 1
ATOM 708 N N . LYS A 1 90 ? 8.467 5.236 -7.549 1.00 79.06 90 LYS A N 1
ATOM 709 C CA . LYS A 1 90 ? 9.206 5.351 -8.809 1.00 79.06 90 LYS A CA 1
ATOM 710 C C . LYS A 1 90 ? 10.588 4.694 -8.675 1.00 79.06 90 LYS A C 1
ATOM 712 O O . LYS A 1 90 ? 11.370 5.089 -7.807 1.00 79.06 90 LYS A O 1
ATOM 717 N N . PRO A 1 91 ? 10.934 3.706 -9.520 1.00 77.12 91 PRO A N 1
ATOM 718 C CA . PRO A 1 91 ? 12.267 3.123 -9.502 1.00 77.12 91 PRO A CA 1
ATOM 719 C C . PRO A 1 91 ? 13.294 4.100 -10.083 1.00 77.12 91 PRO A C 1
ATOM 721 O O . PRO A 1 91 ? 12.974 4.938 -10.926 1.00 77.12 91 PRO A O 1
ATOM 724 N N . SER A 1 92 ? 14.563 3.929 -9.707 1.00 77.69 92 SER A N 1
ATOM 725 C CA . SER A 1 92 ? 15.655 4.600 -10.415 1.00 77.69 92 SER A CA 1
ATOM 726 C C . SER A 1 92 ? 15.728 4.119 -11.872 1.00 77.69 92 SER A C 1
ATOM 728 O O . SER A 1 92 ? 15.306 3.006 -12.198 1.00 77.69 92 SER A O 1
ATOM 730 N N . LEU A 1 93 ? 16.267 4.941 -12.771 1.00 84.12 93 LEU A N 1
ATOM 731 C CA . LEU A 1 93 ? 16.353 4.598 -14.190 1.00 84.12 93 LEU A CA 1
ATOM 732 C C . LEU A 1 93 ? 17.765 4.102 -14.535 1.00 84.12 93 LEU A C 1
ATOM 734 O O . LEU A 1 93 ? 18.692 4.894 -14.655 1.00 84.12 93 LEU A O 1
ATOM 738 N N . ASN A 1 94 ? 17.922 2.791 -14.724 1.00 88.94 94 ASN A N 1
ATOM 739 C CA . ASN A 1 94 ? 19.133 2.182 -15.293 1.00 88.94 94 ASN A CA 1
ATOM 740 C C . ASN A 1 94 ? 19.014 2.017 -16.820 1.00 88.94 94 ASN A C 1
ATOM 742 O O . ASN A 1 94 ? 20.013 1.992 -17.537 1.00 88.94 94 ASN A O 1
ATOM 746 N N . PHE A 1 95 ? 17.782 1.896 -17.319 1.00 92.19 95 PHE A N 1
ATOM 747 C CA . PHE A 1 95 ? 17.439 1.753 -18.730 1.00 92.19 95 PHE A CA 1
ATOM 748 C C . PHE A 1 95 ? 16.318 2.725 -19.103 1.00 92.19 95 PHE A C 1
ATOM 750 O O . PHE A 1 95 ? 15.456 3.050 -18.288 1.00 92.19 95 PHE A O 1
ATOM 757 N N . CYS A 1 96 ? 16.309 3.178 -20.354 1.00 91.62 96 CYS A N 1
ATOM 758 C CA . CYS A 1 96 ? 15.255 4.021 -20.892 1.00 91.62 96 CYS A CA 1
ATOM 759 C C . CYS A 1 96 ? 13.937 3.230 -20.942 1.00 91.62 96 CYS A C 1
ATOM 761 O O . CYS A 1 96 ? 13.883 2.216 -21.647 1.00 91.62 96 CYS A O 1
ATOM 763 N N . PRO A 1 97 ? 12.858 3.702 -20.291 1.00 90.31 97 PRO A N 1
ATOM 764 C CA . PRO A 1 97 ? 11.583 2.989 -20.274 1.00 90.31 97 PRO A CA 1
ATOM 765 C C . PRO A 1 97 ? 10.881 2.958 -21.640 1.00 90.31 97 PRO A C 1
ATOM 767 O O . PRO A 1 97 ? 9.923 2.211 -21.813 1.00 90.31 97 PRO A O 1
ATOM 770 N N . HIS A 1 98 ? 11.351 3.726 -22.628 1.00 92.19 98 HIS A N 1
ATOM 771 C CA . HIS A 1 98 ? 10.769 3.774 -23.971 1.00 92.19 98 HIS A CA 1
ATOM 772 C C . HIS A 1 98 ? 11.512 2.940 -25.009 1.00 92.19 98 HIS A C 1
ATOM 774 O O . HIS A 1 98 ? 10.876 2.230 -25.778 1.00 92.19 98 HIS A O 1
ATOM 780 N N . CYS A 1 99 ? 12.848 2.994 -25.042 1.00 93.38 99 CYS A N 1
ATOM 781 C CA . CYS A 1 99 ? 13.635 2.282 -26.058 1.00 93.38 99 CYS A CA 1
ATOM 782 C C . CYS A 1 99 ? 14.557 1.185 -25.505 1.00 93.38 99 CYS A C 1
ATOM 784 O O . CYS A 1 99 ? 15.257 0.535 -26.284 1.00 93.38 99 CYS A O 1
ATOM 786 N N . GLY A 1 100 ? 14.621 1.010 -24.181 1.00 92.88 100 GLY A N 1
ATOM 787 C CA . GLY A 1 100 ? 15.456 -0.000 -23.528 1.00 92.88 100 GLY A CA 1
ATOM 788 C C . GLY A 1 100 ? 16.960 0.287 -23.547 1.00 92.88 100 GLY A C 1
ATOM 789 O O . GLY A 1 100 ? 17.738 -0.558 -23.115 1.00 92.88 100 GLY A O 1
ATOM 790 N N . ALA A 1 101 ? 17.400 1.452 -24.040 1.00 93.88 101 ALA A N 1
ATOM 791 C CA . ALA A 1 101 ? 18.810 1.837 -23.992 1.00 93.88 101 ALA A CA 1
ATOM 792 C C . ALA A 1 101 ? 19.299 1.916 -22.546 1.00 93.88 101 ALA A C 1
ATOM 794 O O . ALA A 1 101 ? 18.629 2.523 -21.710 1.00 93.88 101 ALA A O 1
ATOM 795 N N . LYS A 1 102 ? 20.475 1.357 -22.260 1.00 92.06 102 LYS A N 1
ATOM 796 C CA . LYS A 1 102 ? 21.136 1.572 -20.974 1.00 92.06 102 LYS A CA 1
ATOM 797 C C . LYS A 1 102 ? 21.420 3.063 -20.805 1.00 92.06 102 LYS A C 1
ATOM 799 O O . LYS A 1 102 ? 21.919 3.703 -21.726 1.00 92.06 102 LYS A O 1
ATOM 804 N N . LEU A 1 103 ? 21.072 3.607 -19.648 1.00 87.12 103 LEU A N 1
ATOM 805 C CA . LEU A 1 103 ? 21.327 5.000 -19.322 1.00 87.12 103 LEU A CA 1
ATOM 806 C C . LEU A 1 103 ? 22.704 5.103 -18.670 1.00 87.12 103 LEU A C 1
ATOM 808 O O . LEU A 1 103 ? 22.985 4.447 -17.668 1.00 87.12 103 LEU A O 1
ATOM 812 N N . CYS A 1 104 ? 23.567 5.919 -19.263 1.00 73.44 104 CYS A N 1
ATOM 813 C CA . CYS A 1 104 ? 24.893 6.221 -18.746 1.00 73.44 104 CYS A CA 1
ATOM 814 C C . CYS A 1 104 ? 24.891 7.682 -18.275 1.00 73.44 104 CYS A C 1
ATOM 816 O O . CYS A 1 104 ? 25.064 8.587 -19.085 1.00 73.44 104 CYS A O 1
ATOM 818 N N . GLY A 1 105 ? 24.650 7.919 -16.983 1.00 65.12 105 GLY A N 1
ATOM 819 C CA . GLY A 1 105 ? 24.730 9.252 -16.365 1.00 65.12 105 GLY A CA 1
ATOM 820 C C . GLY A 1 105 ? 23.387 9.884 -15.978 1.00 65.12 105 GLY A C 1
ATOM 821 O O . GLY A 1 105 ? 22.330 9.273 -16.097 1.00 65.12 105 GLY A O 1
ATOM 822 N N . THR A 1 106 ? 23.444 11.125 -15.488 1.00 63.41 106 THR A N 1
ATOM 823 C CA . THR A 1 106 ? 22.312 11.904 -14.941 1.00 63.41 106 THR A CA 1
ATOM 824 C C . THR A 1 106 ? 21.576 12.727 -16.006 1.00 63.41 106 THR A C 1
ATOM 826 O O . THR A 1 106 ? 21.105 13.829 -15.732 1.00 63.41 106 THR A O 1
ATOM 829 N N . GLY A 1 107 ? 21.528 12.240 -17.248 1.00 68.06 107 GLY A N 1
ATOM 830 C CA . GLY A 1 107 ? 20.909 12.969 -18.354 1.00 68.06 107 GLY A CA 1
ATOM 831 C C . GLY A 1 107 ? 19.387 13.056 -18.209 1.00 68.06 107 GLY A C 1
ATOM 832 O O . GLY A 1 107 ? 18.730 12.052 -17.951 1.00 68.06 107 GLY A O 1
ATOM 833 N N . SER A 1 108 ? 18.817 14.239 -18.443 1.00 79.38 108 SER A N 1
ATOM 834 C CA . SER A 1 108 ? 17.361 14.469 -18.465 1.00 79.38 108 SER A CA 1
ATOM 835 C C . SER A 1 108 ? 16.681 13.951 -19.741 1.00 79.38 108 SER A C 1
ATOM 837 O O . SER A 1 108 ? 15.454 13.962 -19.852 1.00 79.38 108 SER A O 1
ATOM 839 N N . VAL A 1 109 ? 17.466 13.478 -20.714 1.00 87.44 109 VAL A N 1
ATOM 840 C CA . VAL A 1 109 ? 17.006 12.971 -22.010 1.00 87.44 109 VAL A CA 1
ATOM 841 C C . VAL A 1 109 ? 17.762 11.692 -22.363 1.00 87.44 109 VAL A C 1
ATOM 843 O O . VAL A 1 109 ? 18.973 11.588 -22.168 1.00 87.44 109 VAL A O 1
ATOM 846 N N . CYS A 1 110 ? 17.058 10.708 -22.918 1.00 89.81 110 CYS A N 1
ATOM 847 C CA . CYS A 1 110 ? 17.675 9.504 -23.450 1.00 89.81 110 CYS A CA 1
ATOM 848 C C . CYS A 1 110 ? 18.476 9.825 -24.718 1.00 89.81 110 CYS A C 1
ATOM 850 O O . CYS A 1 110 ? 17.900 10.188 -25.743 1.00 89.81 110 CYS A O 1
ATOM 852 N N . HIS A 1 111 ? 19.786 9.580 -24.684 1.00 89.62 111 HIS A N 1
ATOM 853 C CA . HIS A 1 111 ? 20.679 9.808 -25.826 1.00 89.62 111 HIS A CA 1
ATOM 854 C C . HIS A 1 111 ? 20.321 8.983 -27.078 1.00 89.62 111 HIS A C 1
ATOM 856 O O . HIS A 1 111 ? 20.754 9.320 -28.174 1.00 89.62 111 HIS A O 1
ATOM 862 N N . LYS A 1 112 ? 19.574 7.876 -26.932 1.00 92.75 112 LYS A N 1
ATOM 863 C CA . LYS A 1 112 ? 19.234 6.982 -28.050 1.00 92.75 112 LYS A CA 1
ATOM 864 C C . LYS A 1 112 ? 17.937 7.374 -28.754 1.00 92.75 112 LYS A C 1
ATOM 866 O O . LYS A 1 112 ? 17.878 7.313 -29.973 1.00 92.75 112 LYS A O 1
ATOM 871 N N . CYS A 1 113 ? 16.885 7.704 -28.005 1.00 93.31 113 CYS A N 1
ATOM 872 C CA . CYS A 1 113 ? 15.554 7.937 -28.582 1.00 93.31 113 CYS A CA 1
ATOM 873 C C . CYS A 1 113 ? 14.992 9.337 -28.323 1.00 93.31 113 CYS A C 1
ATOM 875 O O . CYS A 1 113 ? 13.843 9.588 -28.665 1.00 93.31 113 CYS A O 1
ATOM 877 N N . GLY A 1 114 ? 15.742 10.220 -27.659 1.00 89.25 114 GLY A N 1
ATOM 878 C CA . GLY A 1 114 ? 15.323 11.599 -27.398 1.00 89.25 114 GLY A CA 1
ATOM 879 C C . GLY A 1 114 ? 14.180 11.754 -26.389 1.00 89.25 114 GLY A C 1
ATOM 880 O O . GLY A 1 114 ? 13.743 12.873 -26.135 1.00 89.25 114 GLY A O 1
ATOM 881 N N . MET A 1 115 ? 13.697 10.662 -25.783 1.00 88.50 115 MET A N 1
ATOM 882 C CA . MET A 1 115 ? 12.674 10.741 -24.740 1.00 88.50 115 MET A CA 1
ATOM 883 C C . MET A 1 115 ? 13.215 11.526 -23.545 1.00 88.50 115 MET A C 1
ATOM 885 O O . MET A 1 115 ? 14.277 11.198 -23.014 1.00 88.50 115 MET A O 1
ATOM 889 N N . ARG A 1 116 ? 12.440 12.507 -23.084 1.00 87.00 116 ARG A N 1
ATOM 890 C CA . ARG A 1 116 ? 12.657 13.160 -21.794 1.00 87.00 116 ARG A CA 1
ATOM 891 C C . ARG A 1 116 ? 12.409 12.168 -20.656 1.00 87.00 116 ARG A C 1
ATOM 893 O O . ARG A 1 116 ? 11.373 11.517 -20.623 1.00 87.00 116 ARG A O 1
ATOM 900 N N . LEU A 1 117 ? 13.354 12.077 -19.729 1.00 80.00 117 LEU A N 1
ATOM 901 C CA . LEU A 1 117 ? 13.328 11.188 -18.563 1.00 80.00 117 LEU A CA 1
ATOM 902 C C . LEU A 1 117 ? 12.831 11.907 -17.283 1.00 80.00 117 LEU A C 1
ATOM 904 O O . LEU A 1 117 ? 13.060 11.404 -16.191 1.00 80.00 117 LEU A O 1
ATOM 908 N N . MET A 1 118 ? 12.196 13.081 -17.450 1.00 64.88 118 MET A N 1
ATOM 909 C CA . MET A 1 118 ? 11.715 14.059 -16.441 1.00 64.88 118 MET A CA 1
ATOM 910 C C . MET A 1 118 ? 11.006 13.438 -15.209 1.00 64.88 118 MET A C 1
ATOM 912 O O . MET A 1 118 ? 10.436 12.353 -15.318 1.00 64.88 118 MET A O 1
ATOM 916 N N . GLU A 1 119 ? 10.975 14.078 -14.023 1.00 49.69 119 GLU A N 1
ATOM 917 C CA . GLU A 1 119 ? 10.899 15.534 -13.732 1.00 49.69 119 GLU A CA 1
ATOM 918 C C . GLU A 1 119 ? 11.957 16.096 -12.756 1.00 49.69 119 GLU A C 1
ATOM 920 O O . GLU A 1 119 ? 12.477 15.410 -11.880 1.00 49.69 119 GLU A O 1
ATOM 925 N N . ASP A 1 120 ? 12.260 17.380 -12.961 1.00 49.56 120 ASP A N 1
ATOM 926 C CA . ASP A 1 120 ? 13.298 18.190 -12.328 1.00 49.56 120 ASP A CA 1
ATOM 927 C C . ASP A 1 120 ? 13.159 18.396 -10.806 1.00 49.56 120 ASP A C 1
ATOM 929 O O . ASP A 1 120 ? 12.066 18.513 -10.257 1.00 49.56 120 ASP A O 1
ATOM 933 N N . ARG A 1 121 ? 14.332 18.620 -10.189 1.00 44.94 121 ARG A N 1
ATOM 934 C CA . ARG A 1 121 ? 14.626 18.977 -8.785 1.00 44.94 121 ARG A CA 1
ATOM 935 C C . ARG A 1 121 ? 14.579 17.847 -7.756 1.00 44.94 121 ARG A C 1
ATOM 937 O O . ARG A 1 121 ? 13.855 17.924 -6.779 1.00 44.94 121 ARG A O 1
ATOM 944 N N . GLU A 1 122 ? 15.533 16.930 -7.837 1.00 43.69 122 GLU A N 1
ATOM 945 C CA . GLU A 1 122 ? 16.314 16.610 -6.639 1.00 43.69 122 GLU A CA 1
ATOM 946 C C . GLU A 1 122 ? 17.717 16.172 -7.056 1.00 43.69 122 GLU A C 1
ATOM 948 O O . GLU A 1 122 ? 17.930 15.313 -7.909 1.00 43.69 122 GLU A O 1
ATOM 953 N N . ARG A 1 123 ? 18.688 16.889 -6.506 1.00 42.47 123 ARG A N 1
ATOM 954 C CA . ARG A 1 123 ? 20.110 16.808 -6.800 1.00 42.47 123 ARG A CA 1
ATOM 955 C C . ARG A 1 123 ? 20.606 15.375 -6.581 1.00 42.47 123 ARG A C 1
ATOM 957 O O . ARG A 1 123 ? 20.556 14.879 -5.464 1.00 42.47 123 ARG A O 1
ATOM 964 N N . GLU A 1 124 ? 21.153 14.771 -7.635 1.00 43.59 124 GLU A N 1
ATOM 965 C CA . GLU A 1 124 ? 22.037 13.595 -7.616 1.00 43.59 124 GLU A CA 1
ATOM 966 C C . GLU A 1 124 ? 21.430 12.284 -7.079 1.00 43.59 124 GLU A C 1
ATOM 968 O O . GLU A 1 124 ? 21.068 12.156 -5.914 1.00 43.59 124 GLU A O 1
ATOM 973 N N . GLY A 1 125 ? 21.470 11.219 -7.889 1.00 49.22 125 GLY A N 1
ATOM 974 C CA . GLY A 1 125 ? 21.039 9.862 -7.509 1.00 49.22 125 GLY A CA 1
ATOM 975 C C . GLY A 1 125 ? 21.679 9.278 -6.231 1.00 49.22 125 GLY A C 1
ATOM 976 O O . GLY A 1 125 ? 21.224 8.246 -5.737 1.00 49.22 125 GLY A O 1
ATOM 977 N N . ARG A 1 126 ? 22.689 9.943 -5.647 1.00 46.81 126 ARG A N 1
ATOM 978 C CA . ARG A 1 126 ? 23.213 9.661 -4.302 1.00 46.81 126 ARG A CA 1
ATOM 979 C C . ARG A 1 126 ? 22.197 10.015 -3.203 1.00 46.81 126 ARG A C 1
ATOM 981 O O . ARG A 1 126 ? 21.991 9.189 -2.317 1.00 46.81 126 ARG A O 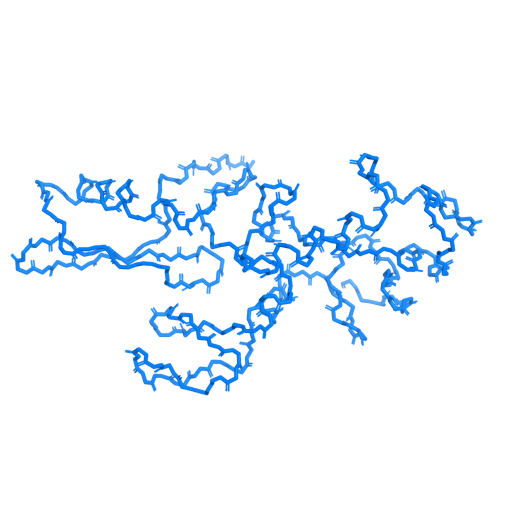1
ATOM 988 N N . HIS A 1 127 ? 21.517 11.163 -3.285 1.00 53.50 127 HIS A N 1
ATOM 989 C CA . HIS A 1 127 ? 20.495 11.567 -2.309 1.00 53.50 127 HIS A CA 1
ATOM 990 C C . HIS A 1 127 ? 19.244 10.697 -2.406 1.00 53.50 127 HIS A C 1
ATOM 992 O O . HIS A 1 127 ? 18.716 10.299 -1.379 1.00 53.50 127 HIS A O 1
ATOM 998 N N . GLN A 1 128 ? 18.830 10.295 -3.611 1.00 58.44 128 GLN A N 1
ATOM 999 C CA . GLN A 1 128 ? 17.685 9.394 -3.797 1.00 58.44 128 GLN A CA 1
ATOM 1000 C C . GLN A 1 128 ? 17.917 8.009 -3.174 1.00 58.44 128 GLN A C 1
ATOM 1002 O O . GLN A 1 128 ? 17.018 7.439 -2.560 1.00 58.44 128 GLN A O 1
ATOM 1007 N N . LYS A 1 129 ? 19.139 7.466 -3.280 1.00 61.31 129 LYS A N 1
ATOM 1008 C CA . LYS A 1 129 ? 19.489 6.187 -2.642 1.00 61.31 129 LYS A CA 1
ATOM 1009 C C . LYS A 1 129 ? 19.550 6.312 -1.117 1.00 61.31 129 LYS A C 1
ATOM 1011 O O . LYS A 1 129 ? 19.037 5.434 -0.433 1.00 61.31 129 LYS A O 1
ATOM 1016 N N . ILE A 1 130 ? 20.144 7.390 -0.596 1.00 60.34 130 ILE A N 1
ATOM 1017 C CA . ILE A 1 130 ? 20.192 7.676 0.850 1.00 60.34 130 ILE A CA 1
ATOM 1018 C C . ILE A 1 130 ? 18.782 7.885 1.401 1.00 60.34 130 ILE A C 1
ATOM 1020 O O . ILE A 1 130 ? 18.442 7.288 2.413 1.00 60.34 130 ILE A O 1
ATOM 1024 N N . ARG A 1 131 ? 17.942 8.654 0.704 1.00 66.75 131 ARG A N 1
ATOM 1025 C CA . ARG A 1 131 ? 16.540 8.878 1.053 1.00 66.75 131 ARG A CA 1
ATOM 1026 C C . ARG A 1 131 ? 15.766 7.567 1.062 1.00 66.75 131 ARG A C 1
ATOM 1028 O O . ARG A 1 131 ? 15.103 7.287 2.043 1.00 66.75 131 ARG A O 1
ATOM 1035 N N . ARG A 1 132 ? 15.917 6.711 0.046 1.00 66.38 132 ARG A N 1
ATOM 1036 C CA . ARG A 1 132 ? 15.267 5.390 0.023 1.00 66.38 132 ARG A CA 1
ATOM 1037 C C . ARG A 1 132 ? 15.688 4.503 1.199 1.00 66.38 132 ARG A C 1
ATOM 1039 O O . ARG A 1 132 ? 14.819 3.962 1.868 1.00 66.38 132 ARG A O 1
ATOM 1046 N N . MET A 1 133 ? 16.991 4.387 1.473 1.00 66.12 133 MET A N 1
ATOM 1047 C CA . MET A 1 133 ? 17.489 3.624 2.632 1.00 66.12 133 MET A CA 1
ATOM 1048 C C . MET A 1 133 ? 16.993 4.229 3.954 1.00 66.12 133 MET A C 1
ATOM 1050 O O . MET A 1 133 ? 16.590 3.509 4.860 1.00 66.12 133 MET A O 1
ATOM 1054 N N . GLY A 1 134 ? 16.977 5.559 4.043 1.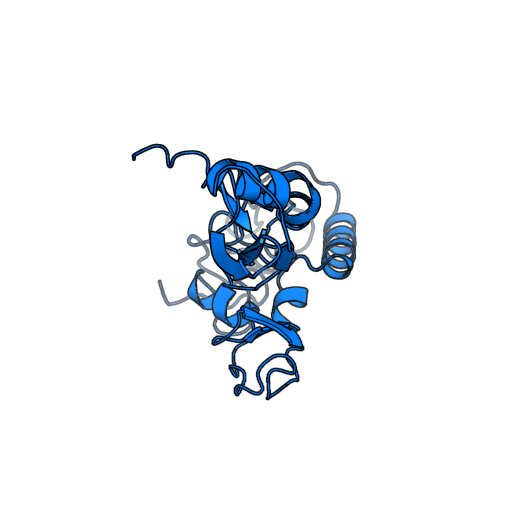00 71.31 134 GLY A N 1
ATOM 1055 C CA . GLY A 1 134 ? 16.477 6.286 5.202 1.00 71.31 134 GLY A CA 1
ATOM 1056 C C . GLY A 1 134 ? 14.963 6.197 5.377 1.00 71.31 134 GLY A C 1
ATOM 1057 O O . GLY A 1 134 ? 14.504 6.329 6.497 1.00 71.31 134 GLY A O 1
ATOM 1058 N N . MET A 1 135 ? 14.189 5.965 4.319 1.00 78.69 135 MET A N 1
ATOM 1059 C CA . MET A 1 135 ? 12.737 5.766 4.382 1.00 78.69 135 MET A CA 1
ATOM 1060 C C . MET A 1 135 ? 12.388 4.326 4.782 1.00 78.69 135 MET A C 1
ATOM 1062 O O . MET A 1 135 ? 11.452 4.113 5.549 1.00 78.69 135 MET A O 1
ATOM 1066 N N . GLU A 1 136 ? 13.182 3.344 4.344 1.00 79.00 136 GLU A N 1
ATOM 1067 C CA . GLU A 1 136 ? 12.997 1.934 4.712 1.00 79.00 136 GLU A CA 1
ATOM 1068 C C . GLU A 1 136 ? 13.062 1.714 6.230 1.00 79.00 136 GLU A C 1
ATOM 1070 O O . GLU A 1 136 ? 12.250 0.966 6.771 1.00 79.00 136 GLU A O 1
ATOM 1075 N N . GLN A 1 137 ? 13.976 2.393 6.935 1.00 81.88 137 GLN A N 1
ATOM 1076 C CA . GLN A 1 137 ? 14.097 2.263 8.396 1.00 81.88 137 GLN A CA 1
ATOM 1077 C C . GLN A 1 137 ? 12.844 2.745 9.151 1.00 81.88 137 GLN A C 1
ATOM 1079 O O . GLN A 1 137 ? 12.620 2.335 10.285 1.00 81.88 137 GLN A O 1
ATOM 1084 N N . TYR A 1 138 ? 12.028 3.593 8.520 1.00 83.56 138 TYR A N 1
ATOM 1085 C CA . TYR A 1 138 ? 10.748 4.067 9.048 1.00 83.56 138 TYR A CA 1
ATOM 1086 C C . TYR A 1 138 ? 9.558 3.281 8.474 1.00 83.56 138 TYR A C 1
ATOM 1088 O O . TYR A 1 138 ? 8.417 3.704 8.597 1.00 83.56 138 TYR A O 1
ATOM 1096 N N . GLY A 1 139 ? 9.809 2.140 7.824 1.00 86.62 139 GLY A N 1
ATOM 1097 C CA . GLY A 1 139 ? 8.766 1.249 7.316 1.00 86.62 139 GLY A CA 1
ATOM 1098 C C . GLY A 1 139 ? 8.199 1.629 5.949 1.00 86.62 139 GLY A C 1
ATOM 1099 O O . GLY A 1 139 ? 7.248 0.993 5.504 1.00 86.62 139 GLY A O 1
ATOM 1100 N N . PHE A 1 140 ? 8.770 2.613 5.252 1.00 88.69 140 PHE A N 1
ATOM 1101 C CA . PHE A 1 140 ? 8.281 3.041 3.942 1.00 88.69 140 PHE A CA 1
ATOM 1102 C C . PHE A 1 140 ? 8.931 2.261 2.794 1.00 88.69 140 PHE A C 1
ATOM 1104 O O . PHE A 1 140 ? 10.125 1.957 2.789 1.00 88.69 140 PHE A O 1
ATOM 1111 N N . GLY A 1 141 ? 8.143 2.033 1.746 1.00 89.00 141 GLY A N 1
ATOM 1112 C CA . GLY A 1 141 ? 8.641 1.595 0.448 1.00 89.00 141 GLY A CA 1
ATOM 1113 C C . GLY A 1 141 ? 8.635 0.084 0.201 1.00 89.00 141 GLY A C 1
ATOM 1114 O O . GLY A 1 141 ? 8.322 -0.718 1.083 1.00 89.00 141 GLY A O 1
ATOM 1115 N N . PRO A 1 142 ? 8.978 -0.328 -1.034 1.00 89.56 142 PRO A N 1
ATOM 1116 C CA . PRO A 1 142 ? 8.817 -1.710 -1.481 1.00 89.56 142 PRO A CA 1
ATOM 1117 C C . PRO A 1 142 ? 9.617 -2.745 -0.689 1.00 89.56 142 PRO A C 1
ATOM 1119 O O . PRO A 1 142 ? 9.191 -3.891 -0.583 1.00 89.56 142 PRO A O 1
ATOM 1122 N N . ASP A 1 143 ? 10.776 -2.372 -0.148 1.00 89.88 143 ASP A N 1
ATOM 1123 C CA . ASP A 1 143 ? 11.612 -3.302 0.615 1.00 89.88 143 ASP A CA 1
ATOM 1124 C C . ASP A 1 143 ? 11.049 -3.558 2.022 1.00 89.88 143 ASP A C 1
ATOM 1126 O O . ASP A 1 143 ? 11.112 -4.692 2.493 1.00 89.88 143 ASP A O 1
ATOM 1130 N N . ALA A 1 144 ? 10.388 -2.570 2.639 1.00 92.69 144 ALA A N 1
ATOM 1131 C CA . ALA A 1 144 ? 9.606 -2.777 3.860 1.00 92.69 144 ALA A CA 1
ATOM 1132 C C . ALA A 1 144 ? 8.381 -3.671 3.596 1.00 92.69 144 ALA A C 1
ATOM 1134 O O . ALA A 1 144 ? 8.134 -4.618 4.340 1.00 92.69 144 ALA A O 1
ATOM 1135 N N . MET A 1 145 ? 7.672 -3.454 2.480 1.00 94.00 145 MET A N 1
ATOM 1136 C CA . MET A 1 145 ? 6.524 -4.284 2.082 1.00 94.00 145 MET A CA 1
ATOM 1137 C C . MET A 1 145 ? 6.874 -5.777 1.942 1.00 94.00 145 MET A C 1
ATOM 1139 O O . MET A 1 145 ? 6.047 -6.631 2.252 1.00 94.00 145 MET A O 1
ATOM 1143 N N . LYS A 1 146 ? 8.086 -6.118 1.478 1.00 94.00 146 LYS A N 1
ATOM 1144 C CA . LYS A 1 146 ? 8.533 -7.519 1.321 1.00 94.00 146 LYS A CA 1
ATOM 1145 C C . LYS A 1 146 ? 8.740 -8.240 2.651 1.00 94.00 146 LYS A C 1
ATOM 1147 O O . LYS A 1 146 ? 8.716 -9.463 2.683 1.00 94.00 146 LYS A O 1
ATOM 1152 N N . LYS A 1 147 ? 8.980 -7.500 3.732 1.00 94.88 147 LYS A N 1
ATOM 1153 C CA . LYS A 1 147 ? 9.274 -8.061 5.058 1.00 94.88 147 LYS A CA 1
ATOM 1154 C C . LYS A 1 147 ? 8.019 -8.246 5.903 1.00 94.88 147 LYS A C 1
ATOM 1156 O O . LYS A 1 147 ? 8.139 -8.616 7.064 1.00 94.88 147 LYS A O 1
ATOM 1161 N N . ILE A 1 148 ? 6.839 -7.953 5.354 1.00 95.19 148 ILE A N 1
ATOM 1162 C CA . ILE A 1 148 ? 5.597 -7.874 6.116 1.00 95.19 148 ILE A CA 1
ATOM 1163 C C . ILE A 1 148 ? 4.490 -8.681 5.435 1.00 95.19 148 ILE A C 1
ATOM 1165 O O . ILE A 1 148 ? 4.278 -8.590 4.222 1.00 95.19 148 ILE A O 1
ATOM 1169 N N . LYS A 1 149 ? 3.739 -9.420 6.251 1.00 97.06 149 LYS A N 1
ATOM 1170 C CA . LYS A 1 149 ? 2.452 -10.044 5.930 1.00 97.06 149 LYS A CA 1
ATOM 1171 C C . LYS A 1 149 ? 1.360 -9.422 6.798 1.00 97.06 149 LYS A C 1
ATOM 1173 O O . LYS A 1 149 ? 1.622 -8.952 7.902 1.00 97.06 149 LYS A O 1
ATOM 1178 N N . VAL A 1 150 ? 0.124 -9.447 6.308 1.00 97.38 150 VAL A N 1
ATOM 1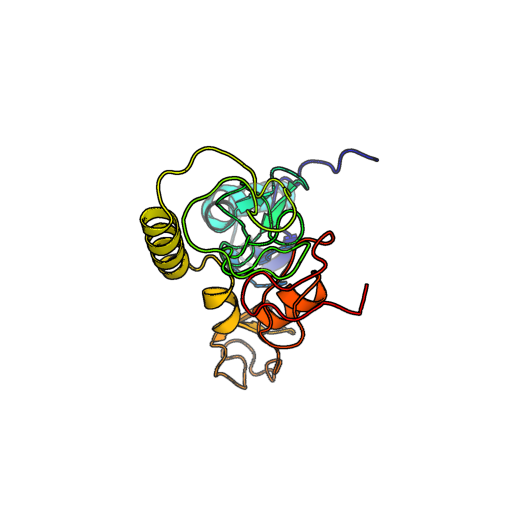179 C CA . VAL A 1 150 ? -1.054 -9.036 7.084 1.00 97.38 150 VAL A CA 1
ATOM 1180 C C . VAL A 1 150 ? -1.964 -10.240 7.272 1.00 97.38 150 VAL A C 1
ATOM 1182 O O . VAL A 1 150 ? -2.329 -10.916 6.306 1.00 97.38 150 VAL A O 1
ATOM 1185 N N . CYS A 1 151 ? -2.322 -10.522 8.522 1.00 97.50 151 CYS A N 1
ATOM 1186 C CA . CYS A 1 151 ? -3.261 -11.584 8.844 1.00 97.50 151 CYS A CA 1
ATOM 1187 C C . CYS A 1 151 ? -4.645 -11.256 8.270 1.00 97.50 151 CYS A C 1
ATOM 1189 O O . CYS A 1 151 ? -5.228 -10.224 8.590 1.00 97.50 151 CYS A O 1
ATOM 1191 N N . ARG A 1 152 ? -5.213 -12.168 7.474 1.00 95.38 152 ARG A N 1
ATOM 1192 C CA . ARG A 1 152 ? -6.528 -11.964 6.840 1.00 95.38 152 ARG A CA 1
ATOM 1193 C C . ARG A 1 152 ? -7.718 -12.108 7.795 1.00 95.38 152 ARG A C 1
ATOM 1195 O O . ARG A 1 152 ? -8.834 -11.804 7.395 1.00 95.38 152 ARG A O 1
ATOM 1202 N N . ILE A 1 153 ? -7.489 -12.594 9.017 1.00 96.00 153 ILE A N 1
ATOM 1203 C CA . ILE A 1 153 ? -8.542 -12.798 10.022 1.00 96.00 153 ILE A CA 1
ATOM 1204 C C . ILE A 1 153 ? -8.634 -11.611 10.979 1.00 96.00 153 ILE A C 1
ATOM 1206 O O . ILE A 1 153 ? -9.721 -11.093 11.195 1.00 96.00 153 ILE A O 1
ATOM 1210 N N . CYS A 1 154 ? -7.510 -11.166 11.548 1.00 95.38 154 CYS A N 1
ATOM 1211 C CA . CYS A 1 154 ? -7.509 -10.102 12.558 1.00 95.38 154 CYS A CA 1
ATOM 1212 C C . CYS A 1 154 ? -6.812 -8.805 12.118 1.00 95.38 154 CYS A C 1
ATOM 1214 O O . CYS A 1 154 ? -6.802 -7.839 12.881 1.00 95.38 154 CYS A O 1
ATOM 1216 N N . GLY A 1 155 ? -6.196 -8.778 10.933 1.00 96.62 155 GLY A N 1
ATOM 1217 C CA . GLY A 1 155 ? -5.445 -7.628 10.423 1.00 96.62 155 GLY A CA 1
ATOM 1218 C C . GLY A 1 155 ? -4.044 -7.460 11.017 1.00 96.62 155 GLY A C 1
ATOM 1219 O O . GLY A 1 155 ? -3.336 -6.545 10.610 1.00 96.62 155 GLY A O 1
ATOM 1220 N N . ALA A 1 156 ? -3.607 -8.305 11.955 1.00 97.38 156 ALA A N 1
ATOM 1221 C CA . ALA A 1 156 ? -2.302 -8.145 12.593 1.00 97.38 156 ALA A CA 1
ATOM 1222 C C . ALA A 1 156 ? -1.146 -8.141 11.577 1.00 97.38 156 ALA A C 1
ATOM 1224 O O . ALA A 1 156 ? -1.145 -8.901 10.600 1.00 97.38 156 ALA A O 1
ATOM 1225 N N . VAL A 1 157 ? -0.170 -7.270 11.826 1.00 96.56 157 VAL A N 1
ATOM 1226 C CA . VAL A 1 157 ? 1.033 -7.109 11.008 1.00 96.56 157 VAL A CA 1
ATOM 1227 C C . VAL A 1 157 ? 2.089 -8.086 11.504 1.00 96.56 157 VAL A C 1
ATOM 1229 O O . VAL A 1 157 ? 2.476 -8.042 12.666 1.00 96.56 157 VAL A O 1
ATOM 1232 N N . MET A 1 158 ? 2.552 -8.962 10.619 1.00 96.56 158 MET A N 1
ATOM 1233 C CA . MET A 1 158 ? 3.503 -10.027 10.932 1.00 96.56 158 MET A CA 1
ATOM 1234 C C . MET A 1 158 ? 4.738 -9.916 10.048 1.00 96.56 158 MET A C 1
ATOM 1236 O O . MET A 1 158 ? 4.682 -9.349 8.953 1.00 96.56 158 MET A O 1
ATOM 1240 N N . SER A 1 159 ? 5.848 -10.498 10.499 1.00 95.12 159 SER A N 1
ATOM 1241 C CA . SER A 1 159 ? 7.023 -10.674 9.646 1.00 95.12 159 SER A CA 1
ATOM 1242 C C . SER A 1 159 ? 6.676 -11.529 8.420 1.00 95.12 159 SER A C 1
ATOM 1244 O O . SER A 1 159 ? 5.836 -12.428 8.469 1.00 95.12 159 SER A O 1
ATOM 1246 N N . GLY A 1 160 ? 7.342 -11.255 7.300 1.00 93.12 160 GLY A N 1
ATOM 1247 C CA . GLY A 1 160 ? 7.220 -12.015 6.059 1.00 93.12 160 GLY A CA 1
ATOM 1248 C C . GLY A 1 160 ? 7.671 -13.473 6.187 1.00 93.12 160 GLY A C 1
ATOM 1249 O O . GLY A 1 160 ? 7.291 -14.299 5.360 1.00 93.12 160 GLY A O 1
ATOM 1250 N N . GLU A 1 161 ? 8.437 -13.798 7.225 1.00 93.56 161 GLU A N 1
ATOM 1251 C CA . GLU A 1 161 ? 8.963 -15.142 7.487 1.00 93.56 161 GLU A CA 1
ATOM 1252 C C . GLU A 1 161 ? 7.998 -16.015 8.302 1.00 93.56 161 GLU A C 1
ATOM 1254 O O . GLU A 1 161 ? 8.141 -17.231 8.307 1.00 93.56 161 GLU A O 1
ATOM 1259 N N . GLU A 1 162 ? 6.983 -15.418 8.933 1.00 94.19 162 GLU A N 1
ATOM 1260 C CA . GLU A 1 162 ? 6.025 -16.143 9.769 1.00 94.19 162 GLU A CA 1
ATOM 1261 C C . GLU A 1 162 ? 4.980 -16.894 8.933 1.00 94.19 162 GLU A C 1
ATOM 1263 O O . GLU A 1 162 ? 4.480 -16.397 7.912 1.00 94.19 162 GLU A O 1
ATOM 1268 N N . ASP A 1 163 ? 4.597 -18.074 9.423 1.00 96.25 163 ASP A N 1
ATOM 1269 C CA . ASP A 1 163 ? 3.543 -18.913 8.841 1.00 96.25 163 ASP A CA 1
ATOM 1270 C C . ASP A 1 163 ? 2.218 -18.825 9.616 1.00 96.25 163 ASP A C 1
ATOM 1272 O O . ASP A 1 163 ? 1.155 -19.116 9.062 1.00 96.25 163 ASP A O 1
ATOM 1276 N N . PHE A 1 164 ? 2.250 -18.377 10.875 1.00 97.69 164 PHE A N 1
ATOM 1277 C CA . PHE A 1 164 ? 1.079 -18.279 11.748 1.00 97.69 164 PHE A CA 1
ATOM 1278 C C . PHE A 1 164 ? 1.007 -16.909 12.420 1.00 97.69 164 PHE A C 1
ATOM 1280 O O . PHE A 1 164 ? 2.014 -16.310 12.779 1.00 97.69 164 PHE A O 1
ATOM 1287 N N . CYS A 1 165 ? -0.208 -16.403 12.592 1.00 97.88 165 CYS A N 1
ATOM 1288 C CA . CYS A 1 165 ? -0.457 -15.141 13.268 1.00 97.88 165 CYS A CA 1
ATOM 1289 C C . CYS A 1 165 ? -0.290 -15.322 14.778 1.00 97.88 165 CYS A C 1
ATOM 1291 O O . CYS A 1 165 ? -1.041 -16.087 15.384 1.00 97.88 165 CYS A O 1
ATOM 1293 N N . THR A 1 166 ? 0.624 -14.580 15.401 1.00 96.50 166 THR A N 1
ATOM 1294 C CA . THR A 1 166 ? 0.846 -14.657 16.855 1.00 96.50 166 THR A CA 1
ATOM 1295 C C . THR A 1 166 ? -0.321 -14.106 17.676 1.00 96.50 166 THR A C 1
ATOM 1297 O O . THR A 1 166 ? -0.441 -14.434 18.851 1.00 96.50 166 THR A O 1
ATOM 1300 N N . ASP A 1 167 ? -1.208 -13.321 17.057 1.00 95.94 167 ASP A N 1
ATOM 1301 C CA . ASP A 1 167 ? -2.324 -12.666 17.749 1.00 95.94 167 ASP A CA 1
ATOM 1302 C C . ASP A 1 167 ? -3.603 -13.516 17.764 1.00 95.94 167 ASP A C 1
ATOM 1304 O O . ASP A 1 167 ? -4.392 -13.431 18.701 1.00 95.94 167 ASP A O 1
ATOM 1308 N N . CYS A 1 168 ? -3.849 -14.316 16.718 1.00 96.62 168 CYS A N 1
ATOM 1309 C CA . CYS A 1 168 ? -5.088 -15.104 16.592 1.00 96.62 168 CYS A CA 1
ATOM 1310 C C . CYS A 1 168 ? -4.887 -16.570 16.182 1.00 96.62 168 CYS A C 1
ATOM 1312 O O . CYS A 1 168 ? -5.864 -17.303 16.051 1.00 96.62 168 CYS A O 1
ATOM 1314 N N . GLY A 1 169 ? -3.649 -17.007 15.937 1.00 96.75 169 GLY A N 1
ATOM 1315 C CA . GLY A 1 169 ? -3.316 -18.383 15.552 1.00 96.75 169 GLY A CA 1
ATOM 1316 C C . GLY A 1 169 ? -3.667 -18.768 14.110 1.00 96.75 169 GLY A C 1
ATOM 1317 O O . GLY A 1 169 ? -3.387 -19.890 13.695 1.00 96.75 169 GLY A O 1
ATOM 1318 N N . ALA A 1 170 ? -4.268 -17.870 13.324 1.00 97.56 170 ALA A N 1
ATOM 1319 C CA . ALA A 1 170 ? -4.603 -18.149 11.930 1.00 97.56 170 ALA A CA 1
ATOM 1320 C C . ALA A 1 170 ? -3.349 -18.340 11.061 1.00 97.56 170 ALA A C 1
ATOM 1322 O O . ALA A 1 170 ? -2.340 -17.661 11.258 1.00 97.56 170 ALA A O 1
ATOM 1323 N N . ILE A 1 171 ? -3.443 -19.205 10.049 1.00 97.81 171 ILE A N 1
ATOM 1324 C CA . ILE A 1 171 ? -2.396 -19.371 9.031 1.00 97.81 171 ILE A CA 1
ATOM 1325 C C . ILE A 1 171 ? -2.254 -18.063 8.242 1.00 97.81 171 ILE A C 1
ATOM 1327 O O . ILE A 1 171 ? -3.244 -17.496 7.767 1.00 97.81 171 ILE A O 1
ATOM 1331 N N . LEU A 1 172 ? -1.021 -17.581 8.105 1.00 97.19 172 LEU A N 1
ATOM 1332 C CA . LEU A 1 172 ? -0.707 -16.368 7.361 1.00 97.19 172 LEU A CA 1
ATOM 1333 C C . LEU A 1 172 ? -0.682 -16.625 5.848 1.00 97.19 172 LEU A C 1
ATOM 1335 O O . LEU A 1 172 ? -0.375 -17.733 5.401 1.00 97.19 172 LEU A O 1
ATOM 1339 N N . PRO A 1 173 ? -0.995 -15.603 5.027 1.00 95.62 173 PRO A N 1
ATOM 1340 C CA . PRO A 1 173 ? -0.812 -15.714 3.588 1.00 95.62 173 PRO A CA 1
ATOM 1341 C C . PRO A 1 173 ? 0.663 -15.949 3.252 1.00 95.62 173 PRO A C 1
ATOM 1343 O O . PRO A 1 173 ? 1.558 -15.457 3.937 1.00 95.62 173 PRO A O 1
ATOM 1346 N N . LYS A 1 174 ? 0.919 -16.658 2.149 1.00 95.12 174 LYS A N 1
ATOM 1347 C CA . LYS A 1 174 ? 2.282 -16.766 1.607 1.00 95.12 174 LYS A CA 1
ATOM 1348 C C . LYS A 1 174 ? 2.740 -15.439 1.010 1.00 95.12 174 LYS A C 1
ATOM 1350 O O . LYS A 1 174 ? 3.927 -15.135 1.030 1.00 95.12 174 LYS A O 1
ATOM 1355 N N . GLU A 1 175 ? 1.793 -14.671 0.480 1.00 95.25 175 GLU A N 1
ATOM 1356 C CA . GLU A 1 175 ? 2.023 -13.379 -0.147 1.00 95.25 175 GLU A CA 1
ATOM 1357 C C . GLU A 1 175 ? 2.370 -12.302 0.884 1.00 95.25 175 GLU A C 1
ATOM 1359 O O . GLU A 1 175 ? 1.706 -12.155 1.911 1.00 95.25 175 GLU A O 1
ATOM 1364 N N . THR A 1 176 ? 3.384 -11.506 0.566 1.00 96.31 176 THR A N 1
ATOM 1365 C CA . THR A 1 176 ? 3.772 -10.314 1.328 1.00 96.31 176 THR A CA 1
ATOM 1366 C C . THR A 1 176 ? 2.931 -9.104 0.916 1.00 96.31 176 THR A C 1
ATOM 1368 O O . THR A 1 176 ? 2.236 -9.120 -0.106 1.00 96.31 176 THR A O 1
ATOM 1371 N N . LEU A 1 177 ? 3.048 -7.989 1.643 1.00 95.19 177 LEU A N 1
ATOM 1372 C CA . LEU A 1 177 ? 2.467 -6.721 1.187 1.00 95.19 177 LEU A CA 1
ATOM 1373 C C . LEU A 1 177 ? 3.034 -6.265 -0.159 1.00 95.19 177 LEU A C 1
ATOM 1375 O O . LEU A 1 177 ? 2.342 -5.581 -0.911 1.00 95.19 177 LEU A O 1
ATOM 1379 N N . PHE A 1 178 ? 4.257 -6.669 -0.506 1.00 95.06 178 PHE A N 1
ATOM 1380 C CA . PHE A 1 178 ? 4.822 -6.356 -1.815 1.00 95.06 178 PHE A CA 1
ATOM 1381 C C . PHE A 1 178 ? 4.108 -7.113 -2.941 1.00 95.06 178 PHE A C 1
ATOM 1383 O O . PHE A 1 178 ? 3.992 -6.611 -4.059 1.00 95.06 178 PHE A O 1
ATOM 1390 N N . ASP A 1 179 ? 3.589 -8.307 -2.662 1.00 95.12 179 ASP A N 1
ATOM 1391 C CA . ASP A 1 179 ? 2.794 -9.061 -3.625 1.00 95.12 179 ASP A CA 1
ATOM 1392 C C . ASP A 1 179 ? 1.424 -8.422 -3.843 1.00 95.12 179 ASP A C 1
ATOM 1394 O O . ASP A 1 179 ? 1.032 -8.252 -4.995 1.00 95.12 179 ASP A O 1
ATOM 1398 N N . LEU A 1 180 ? 0.763 -7.962 -2.774 1.00 92.62 180 LEU A N 1
ATOM 1399 C CA . LEU A 1 180 ? -0.436 -7.123 -2.881 1.00 92.62 180 LEU A CA 1
ATOM 1400 C C . LEU A 1 180 ? -0.147 -5.833 -3.664 1.00 92.62 180 LEU A C 1
ATOM 1402 O O . LEU A 1 180 ? -0.901 -5.452 -4.550 1.00 92.62 180 LEU A O 1
ATOM 1406 N N . TYR A 1 181 ? 0.982 -5.177 -3.398 1.00 93.88 181 TYR A N 1
ATOM 1407 C CA . TYR A 1 181 ? 1.413 -4.003 -4.155 1.00 93.88 181 TYR A CA 1
ATOM 1408 C C . TYR A 1 181 ? 1.554 -4.300 -5.656 1.00 93.88 181 TYR A C 1
ATOM 1410 O O . TYR A 1 181 ? 1.079 -3.526 -6.482 1.00 93.88 181 TYR A O 1
ATOM 1418 N N . LYS A 1 182 ? 2.108 -5.455 -6.042 1.00 92.75 182 LYS A N 1
ATOM 1419 C CA . LYS A 1 182 ? 2.164 -5.863 -7.456 1.00 92.75 182 LYS A CA 1
ATOM 1420 C C . LYS A 1 182 ? 0.790 -6.110 -8.077 1.00 92.75 182 LYS A C 1
ATOM 1422 O O . LYS A 1 182 ? 0.663 -5.908 -9.277 1.00 92.75 182 LYS A O 1
ATOM 1427 N N . THR A 1 183 ? -0.218 -6.560 -7.329 1.00 91.38 183 THR A N 1
ATOM 1428 C CA . THR A 1 183 ? -1.551 -6.781 -7.922 1.00 91.38 183 THR A CA 1
ATOM 1429 C C . THR A 1 183 ? -2.268 -5.472 -8.247 1.00 91.38 183 THR A C 1
ATOM 1431 O O . THR A 1 183 ? -3.142 -5.461 -9.109 1.00 91.38 183 THR A O 1
ATOM 1434 N N . MET A 1 184 ? -1.869 -4.368 -7.609 1.00 90.12 184 MET A N 1
ATOM 1435 C CA . MET A 1 184 ? -2.417 -3.030 -7.849 1.00 90.12 184 MET A CA 1
ATOM 1436 C C . MET A 1 184 ? -1.734 -2.282 -9.000 1.00 90.12 184 MET A C 1
ATOM 1438 O O . MET A 1 184 ? -2.254 -1.264 -9.455 1.00 90.12 184 MET A O 1
ATOM 1442 N N . HIS A 1 185 ? -0.569 -2.744 -9.468 1.00 91.06 185 HIS A N 1
ATOM 1443 C CA . HIS A 1 185 ? 0.261 -1.975 -10.393 1.00 91.06 185 HIS A CA 1
ATOM 1444 C C . HIS A 1 185 ? 0.856 -2.804 -11.519 1.00 91.06 185 HIS A C 1
ATOM 1446 O O . HIS A 1 185 ? 1.137 -3.994 -11.389 1.00 91.06 185 HIS A O 1
ATOM 1452 N N . PHE A 1 186 ? 1.170 -2.129 -12.620 1.00 90.06 186 PHE A N 1
ATOM 1453 C CA . PHE A 1 186 ? 1.965 -2.732 -13.671 1.00 90.06 186 PHE A CA 1
ATOM 1454 C C . PHE A 1 186 ? 3.390 -3.029 -13.178 1.00 90.06 186 PHE A C 1
ATOM 1456 O O . PHE A 1 186 ? 4.042 -2.176 -12.576 1.00 90.06 186 PHE A O 1
ATOM 1463 N N . TYR A 1 187 ? 3.909 -4.233 -13.433 1.00 91.94 187 TYR A N 1
ATOM 1464 C CA . TYR A 1 187 ? 5.230 -4.646 -12.954 1.00 91.94 187 TYR A CA 1
ATOM 1465 C C . TYR A 1 187 ? 6.031 -5.427 -14.000 1.00 91.94 187 TYR A C 1
ATOM 1467 O O . TYR A 1 187 ? 5.505 -6.024 -14.938 1.00 91.94 187 TYR A O 1
ATOM 1475 N N . CYS A 1 188 ? 7.354 -5.436 -13.836 1.00 92.75 188 CYS A N 1
ATOM 1476 C CA . CYS A 1 188 ? 8.254 -6.193 -14.691 1.00 92.75 188 CYS A CA 1
ATOM 1477 C C . CYS A 1 188 ? 8.262 -7.677 -14.290 1.00 92.75 188 CYS A C 1
ATOM 1479 O O . CYS A 1 188 ? 8.736 -8.000 -13.201 1.00 92.75 188 CYS A O 1
ATOM 1481 N N . PRO A 1 189 ? 7.896 -8.617 -15.178 1.00 91.56 189 PRO A N 1
ATOM 1482 C CA . PRO A 1 189 ? 7.866 -10.042 -14.843 1.00 91.56 189 PRO A CA 1
ATOM 1483 C C . PRO A 1 189 ? 9.255 -10.687 -14.702 1.00 91.56 189 PRO A C 1
ATOM 1485 O O . PRO A 1 189 ? 9.341 -11.870 -14.412 1.00 91.56 189 PRO A O 1
ATOM 1488 N N . ALA A 1 190 ? 10.350 -9.965 -14.976 1.00 92.75 190 ALA A N 1
ATOM 1489 C CA . ALA A 1 190 ? 11.708 -10.500 -14.803 1.00 92.75 190 ALA A CA 1
ATOM 1490 C C . ALA A 1 190 ? 12.393 -10.072 -13.504 1.00 92.75 190 ALA A C 1
ATOM 1492 O O . ALA A 1 190 ? 13.229 -10.811 -13.003 1.00 92.75 190 ALA A O 1
ATOM 1493 N N . CYS A 1 191 ? 12.089 -8.884 -12.982 1.00 92.31 191 CYS A N 1
ATOM 1494 C CA . CYS A 1 191 ? 12.751 -8.359 -11.783 1.00 92.31 191 CYS A CA 1
ATOM 1495 C C . CYS A 1 191 ? 11.774 -7.776 -10.756 1.00 92.31 191 CYS A C 1
ATOM 1497 O O . CYS A 1 191 ? 12.202 -7.149 -9.793 1.00 92.31 191 CYS A O 1
ATOM 1499 N N . SER A 1 192 ? 10.467 -7.940 -10.975 1.00 90.94 192 SER A N 1
ATOM 1500 C CA . SER A 1 192 ? 9.383 -7.509 -10.083 1.00 90.94 192 SER A CA 1
ATOM 1501 C C . SER A 1 192 ? 9.301 -6.003 -9.815 1.00 90.94 192 SER A C 1
ATOM 1503 O O . SER A 1 192 ? 8.523 -5.574 -8.974 1.00 90.94 192 SER A O 1
ATOM 1505 N N . THR A 1 193 ? 10.069 -5.176 -10.527 1.00 90.38 193 THR A N 1
ATOM 1506 C CA . THR A 1 193 ? 9.986 -3.714 -10.421 1.00 90.38 193 THR A CA 1
ATOM 1507 C C . THR A 1 193 ? 8.600 -3.239 -10.829 1.00 90.38 193 THR A C 1
ATOM 1509 O O . THR A 1 193 ? 8.181 -3.553 -11.940 1.00 90.38 193 THR A O 1
ATOM 1512 N N . VAL A 1 194 ? 7.931 -2.461 -9.977 1.00 90.50 194 VAL A N 1
ATOM 1513 C CA . VAL A 1 194 ? 6.691 -1.755 -10.328 1.00 90.50 194 VAL A CA 1
ATOM 1514 C C . VAL A 1 194 ? 6.999 -0.572 -11.242 1.00 90.50 194 VAL A C 1
ATOM 1516 O O . VAL A 1 194 ? 8.020 0.103 -11.098 1.00 90.50 194 VAL A O 1
ATOM 1519 N N . LEU A 1 195 ? 6.153 -0.387 -12.246 1.00 88.19 195 LEU A N 1
ATOM 1520 C CA . LEU A 1 195 ? 6.396 0.427 -13.423 1.00 88.19 195 LEU A CA 1
ATOM 1521 C C . LEU A 1 195 ? 5.303 1.474 -13.583 1.00 88.19 195 LEU A C 1
ATOM 1523 O O . LEU A 1 195 ? 4.172 1.282 -13.155 1.00 88.19 195 LEU A O 1
ATOM 1527 N N . ALA A 1 196 ? 5.640 2.553 -14.282 1.00 81.81 196 ALA A N 1
ATOM 1528 C CA . ALA A 1 196 ? 4.623 3.427 -14.840 1.00 81.81 196 ALA A CA 1
ATOM 1529 C C . ALA A 1 196 ? 3.865 2.697 -15.963 1.00 81.81 196 ALA A C 1
ATOM 1531 O O . ALA A 1 196 ? 4.487 2.004 -16.773 1.00 81.81 196 ALA A O 1
ATOM 1532 N N . ASP A 1 197 ? 2.560 2.941 -16.082 1.00 79.25 197 ASP A N 1
ATOM 1533 C CA . ASP A 1 197 ? 1.673 2.332 -17.096 1.00 79.25 197 ASP A CA 1
ATOM 1534 C C . ASP A 1 197 ? 2.082 2.648 -18.553 1.00 79.25 197 ASP A C 1
ATOM 1536 O O . ASP A 1 197 ? 1.638 2.033 -19.531 1.00 79.25 197 ASP A O 1
ATOM 1540 N N . THR A 1 198 ? 2.955 3.640 -18.725 1.00 82.31 198 T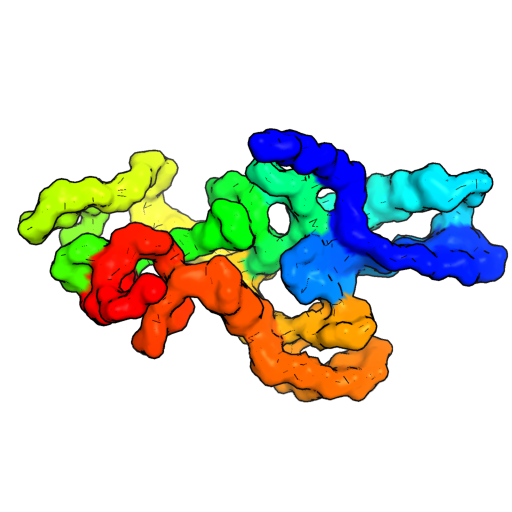HR A N 1
ATOM 1541 C CA . THR A 1 198 ? 3.502 4.070 -20.014 1.00 82.31 198 THR A CA 1
ATOM 1542 C C . THR A 1 198 ? 4.817 3.375 -20.387 1.00 82.31 198 THR A C 1
ATOM 1544 O O . THR A 1 198 ? 5.290 3.542 -21.512 1.00 82.31 198 THR A O 1
ATOM 1547 N N . ALA A 1 199 ? 5.421 2.583 -19.493 1.00 87.25 199 ALA A N 1
ATOM 1548 C CA . ALA A 1 199 ? 6.706 1.938 -19.745 1.00 87.25 199 ALA A CA 1
ATOM 1549 C C . ALA A 1 199 ? 6.598 0.825 -20.805 1.00 87.25 199 ALA A C 1
ATOM 1551 O O . ALA A 1 199 ? 5.819 -0.114 -20.676 1.00 87.25 199 ALA A O 1
ATOM 1552 N N . SER A 1 200 ? 7.445 0.893 -21.834 1.00 92.56 200 SER A N 1
ATOM 1553 C CA . SER A 1 200 ? 7.616 -0.157 -22.856 1.00 92.56 200 SER A CA 1
ATOM 1554 C C . SER A 1 200 ? 8.786 -1.097 -22.545 1.00 92.56 200 SER A C 1
ATOM 1556 O O . SER A 1 200 ? 8.849 -2.230 -23.025 1.00 92.56 200 SER A O 1
ATOM 1558 N N . PHE A 1 201 ? 9.730 -0.636 -21.727 1.00 93.75 201 PHE A N 1
ATOM 1559 C CA . PHE A 1 201 ? 10.876 -1.388 -21.234 1.00 93.75 201 PHE A CA 1
ATOM 1560 C C . PHE A 1 201 ? 11.008 -1.190 -19.728 1.00 93.75 201 PHE A C 1
ATOM 1562 O O . PHE A 1 201 ? 10.724 -0.117 -19.198 1.00 93.75 201 PHE A O 1
ATOM 1569 N N . CYS A 1 202 ? 11.474 -2.221 -19.029 1.00 93.50 202 CYS A N 1
ATOM 1570 C CA . CYS A 1 202 ? 11.749 -2.121 -17.607 1.00 93.50 202 CYS A CA 1
ATOM 1571 C C . CYS A 1 202 ? 12.957 -1.198 -17.368 1.00 93.50 202 CYS A C 1
ATOM 1573 O O . CYS A 1 202 ? 14.052 -1.509 -17.845 1.00 93.50 202 CYS A O 1
ATOM 1575 N N . PRO A 1 203 ? 12.816 -0.120 -16.578 1.00 89.94 203 PRO A N 1
ATOM 1576 C CA . PRO A 1 203 ? 13.908 0.804 -16.308 1.00 89.94 203 PRO A CA 1
ATOM 1577 C C . PRO A 1 203 ? 14.975 0.220 -15.376 1.00 89.94 203 PRO A C 1
ATOM 1579 O O . PRO A 1 203 ? 16.049 0.797 -15.262 1.00 89.94 203 PRO A O 1
ATOM 1582 N N . GLN A 1 204 ? 14.718 -0.917 -14.722 1.00 90.75 204 GLN A N 1
ATOM 1583 C CA . GLN A 1 204 ? 15.680 -1.577 -13.835 1.00 90.75 204 GLN A CA 1
ATOM 1584 C C . GLN A 1 204 ? 16.523 -2.637 -14.548 1.00 90.75 204 GLN A C 1
ATOM 1586 O O . GLN A 1 204 ? 17.736 -2.650 -14.354 1.00 90.75 204 GLN A O 1
ATOM 1591 N N . CYS A 1 205 ? 15.914 -3.487 -15.387 1.00 93.56 205 CYS A N 1
ATOM 1592 C CA . CYS A 1 205 ? 16.603 -4.615 -16.034 1.00 93.56 205 CYS A CA 1
ATOM 1593 C C . CYS A 1 205 ? 16.638 -4.566 -17.572 1.00 93.56 205 CYS A C 1
ATOM 1595 O O . CYS A 1 205 ? 17.209 -5.456 -18.194 1.00 93.56 205 CYS A O 1
ATOM 1597 N N . GLY A 1 206 ? 16.002 -3.576 -18.205 1.00 93.12 206 GLY A N 1
ATOM 1598 C CA . GLY A 1 206 ? 16.004 -3.408 -19.662 1.00 93.12 206 GLY A CA 1
ATOM 1599 C C . GLY A 1 206 ? 15.100 -4.378 -20.431 1.00 93.12 206 GLY A C 1
ATOM 1600 O O . GLY A 1 206 ? 15.026 -4.300 -21.657 1.00 93.12 206 GLY A O 1
ATOM 1601 N N . LYS A 1 207 ? 14.376 -5.281 -19.752 1.00 94.75 207 LYS A N 1
ATOM 1602 C CA . LYS A 1 207 ? 13.445 -6.209 -20.413 1.00 94.75 207 LYS A CA 1
ATOM 1603 C C . LYS A 1 207 ? 12.335 -5.442 -21.131 1.00 94.75 207 LYS A C 1
ATOM 1605 O O . LYS A 1 207 ? 11.663 -4.612 -20.522 1.00 94.75 207 LYS A O 1
ATOM 1610 N N . ARG A 1 208 ? 12.097 -5.770 -22.404 1.00 94.31 208 ARG A N 1
ATOM 1611 C CA . ARG A 1 208 ? 10.928 -5.289 -23.152 1.00 94.31 208 ARG A CA 1
ATOM 1612 C C . ARG A 1 208 ? 9.650 -5.850 -22.536 1.00 94.31 208 ARG A C 1
ATOM 1614 O O . ARG A 1 208 ? 9.523 -7.062 -22.355 1.00 94.31 208 ARG A O 1
ATOM 1621 N N . LEU A 1 209 ? 8.710 -4.968 -22.248 1.00 91.12 209 LEU A N 1
ATOM 1622 C CA . LEU A 1 209 ? 7.423 -5.299 -21.660 1.00 91.12 209 LEU A CA 1
ATOM 1623 C C . LEU A 1 209 ? 6.466 -5.604 -22.816 1.00 91.12 209 LEU A C 1
ATOM 1625 O O . LEU A 1 209 ? 6.326 -4.807 -23.740 1.00 91.12 209 LEU A O 1
ATOM 1629 N N . ARG A 1 210 ? 5.919 -6.823 -22.841 1.00 70.50 210 ARG A N 1
ATOM 1630 C CA . ARG A 1 210 ? 5.074 -7.324 -23.943 1.00 70.50 210 ARG A CA 1
ATOM 1631 C C . ARG A 1 210 ? 3.586 -7.375 -23.599 1.00 70.50 210 ARG A C 1
ATOM 1633 O O . ARG A 1 210 ? 2.794 -7.679 -24.479 1.00 70.50 210 ARG A O 1
ATOM 1640 N N . TYR A 1 211 ? 3.228 -7.086 -22.354 1.00 61.50 211 TYR A N 1
ATOM 1641 C CA . TYR A 1 211 ? 1.867 -7.205 -21.851 1.00 61.50 211 TYR A CA 1
ATOM 1642 C C . TYR A 1 211 ? 1.435 -5.857 -21.286 1.00 61.50 211 TYR A C 1
ATOM 1644 O O . TYR A 1 211 ? 2.184 -5.259 -20.514 1.00 61.50 211 TYR A O 1
ATOM 1652 N N . ARG A 1 212 ? 0.276 -5.389 -21.745 1.00 52.16 212 ARG A N 1
ATOM 1653 C CA . ARG A 1 212 ? -0.572 -4.407 -21.076 1.00 52.16 212 ARG A CA 1
ATOM 1654 C C . ARG A 1 212 ? -1.801 -5.154 -20.600 1.00 52.16 212 ARG A C 1
ATOM 1656 O O . ARG A 1 212 ? -2.270 -5.998 -21.397 1.00 52.16 212 ARG A O 1
#

Sequence (212 aa):
MPKEQCRRTADYEISVGPDGYYFRFYCAISGALLCTVGPVRGDTRETALQTAWQTEGRSLFNQCHKCGRWVSDVMYNADTLECVECSPWKPSLNFCPHCGAKLCGTGSVCHKCGMRLMEDREREGRHQKIRRMGMEQYGFGPDAMKKIKVCRICGAVMSGEEDFCTDCGAILPKETLFDLYKTMHFYCPACSTVLADTASFCPQCGKRLRYR

pLDDT: mean 87.33, std 14.16, range [36.69, 98.19]